Protein AF-A0A8S4SM91-F1 (afdb_monomer_lite)

Secondary structure (DSSP, 8-state):
---HHHHHHHHHHHHHHHHHHSSTT--TT-HHHHHHHHHH---SHHHHHHHHHHHHHHHHHH-TT-HHHHHHHHHHHHHHHTSHHHHHHHTTSHHHHHHHH--STTT-GGGSTTS-TTTHHHHHHHHHHHHHHHHHHHTT-HHHHHHHHHHHHHHHHHHHHTTTTT-TTSTTTT-HHHHHHHHHHHHHHHHHHHH--SHHHHHHHHHH-

InterPro domains:
  IPR044189 Exportin 4/7-like [PTHR12596] (4-209)
  IPR057947 Exportin-7/Ran-binding protein 17, TPR domain [PF25795] (3-117)

Foldseek 3Di:
DDDVVVLLVVLVVLQVCCVAQPDDPHDPPPVVQVVCCVPVVDPDPLVVVLVLLVSLLVCQQPVLVPLVNLVSSLVSLLVQLVGPVSLVSLLVHVSLVCCLQPVACVRGVVLDPPHDLVSLLSLLSSLLSNLSSCVVPCPLPLVSVCSSCVVLVVLVVVLVVVCCVVDPPDCSVVPSSSVSSVSSSVSNLNSNCNNQPDPNSNVSSVVVD

Structure (mmCIF, N/CA/C/O backbone):
data_AF-A0A8S4SM91-F1
#
_entry.id   AF-A0A8S4SM91-F1
#
loop_
_atom_site.group_PDB
_atom_site.id
_atom_site.type_symbol
_atom_site.label_atom_id
_atom_site.label_alt_id
_atom_site.label_comp_id
_atom_site.label_asym_id
_atom_site.label_entity_id
_atom_site.label_seq_id
_atom_site.pdbx_PDB_ins_code
_atom_site.Cartn_x
_atom_site.Cartn_y
_atom_site.Cartn_z
_atom_site.occupancy
_atom_site.B_iso_or_equiv
_atom_site.auth_seq_id
_atom_site.auth_comp_id
_atom_site.auth_asym_id
_atom_site.auth_atom_id
_atom_site.pdbx_PDB_model_num
ATOM 1 N N 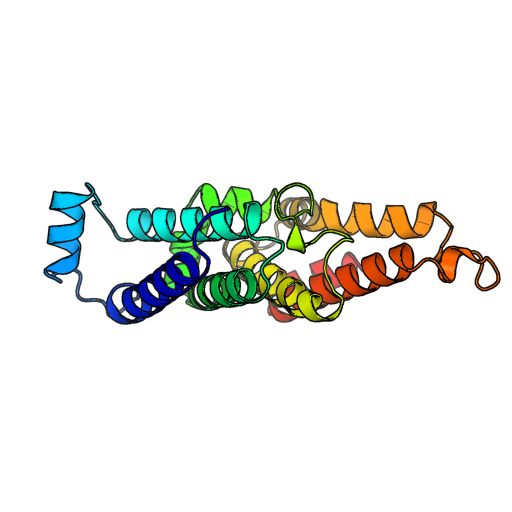. GLY A 1 1 ? -13.096 16.789 -11.443 1.00 55.19 1 GLY A N 1
ATOM 2 C CA . GLY A 1 1 ? -12.100 16.526 -10.386 1.00 55.19 1 GLY A CA 1
ATOM 3 C C . GLY A 1 1 ? -12.694 16.896 -9.045 1.00 55.19 1 GLY A C 1
ATOM 4 O O . GLY A 1 1 ? -13.475 17.840 -9.000 1.00 55.19 1 GLY A O 1
ATOM 5 N N . GLY A 1 2 ? -12.391 16.133 -7.992 1.00 74.94 2 GLY A N 1
ATOM 6 C CA . GLY A 1 2 ? -12.784 16.475 -6.620 1.00 74.94 2 GLY A CA 1
ATOM 7 C C . GLY A 1 2 ? -11.977 17.656 -6.066 1.00 74.94 2 GLY A C 1
ATOM 8 O O . GLY A 1 2 ? -11.156 18.243 -6.768 1.00 74.94 2 GLY A O 1
ATOM 9 N N . CYS A 1 3 ? -12.189 18.015 -4.802 1.00 90.88 3 CYS A N 1
ATOM 10 C CA . CYS A 1 3 ? -11.435 19.082 -4.143 1.00 90.88 3 CYS A CA 1
ATOM 11 C C . CYS A 1 3 ? -10.203 18.504 -3.426 1.00 90.88 3 CYS A C 1
ATOM 13 O O . CYS A 1 3 ? -10.355 17.846 -2.399 1.00 90.88 3 CYS A O 1
ATOM 15 N N . GLU A 1 4 ? -8.986 18.783 -3.914 1.00 94.31 4 GLU A N 1
ATOM 16 C CA . GLU A 1 4 ? -7.743 18.279 -3.294 1.00 94.31 4 GLU A CA 1
ATOM 17 C C . GLU A 1 4 ? -7.605 18.672 -1.820 1.00 94.31 4 GLU A C 1
ATOM 19 O O . GLU A 1 4 ? -7.184 17.875 -0.984 1.00 94.31 4 GLU A O 1
ATOM 24 N N . LYS A 1 5 ? -8.009 19.900 -1.475 1.00 95.31 5 LYS A N 1
ATOM 25 C CA . LYS A 1 5 ? -7.975 20.381 -0.087 1.00 95.31 5 LYS A CA 1
ATOM 26 C C . LYS A 1 5 ? -8.875 19.547 0.822 1.00 95.31 5 LYS A C 1
ATOM 28 O O . LYS A 1 5 ? -8.489 19.255 1.950 1.00 95.31 5 LYS A O 1
ATOM 33 N N . LEU A 1 6 ? -10.055 19.158 0.332 1.00 95.69 6 LEU A N 1
ATOM 34 C CA . LEU A 1 6 ? -10.972 18.297 1.075 1.00 95.69 6 LEU A CA 1
ATOM 35 C C . LEU A 1 6 ? -10.372 16.903 1.262 1.00 95.69 6 LEU A C 1
ATOM 37 O O . LEU A 1 6 ? -10.453 16.348 2.352 1.00 95.69 6 LEU A O 1
ATOM 41 N N . GLU A 1 7 ? -9.727 16.365 0.230 1.00 95.88 7 GLU A N 1
ATOM 42 C CA . GLU A 1 7 ? -9.061 15.064 0.299 1.00 95.88 7 GLU A CA 1
ATOM 43 C C . GLU A 1 7 ? -7.916 15.044 1.310 1.00 95.88 7 GLU A C 1
ATOM 45 O O . GLU A 1 7 ? -7.858 14.168 2.172 1.00 95.88 7 GLU A O 1
ATOM 50 N N . LEU A 1 8 ? -7.047 16.053 1.284 1.00 96.81 8 LEU A N 1
ATOM 51 C CA . LEU A 1 8 ? -5.964 16.192 2.258 1.00 96.81 8 LEU A CA 1
ATOM 52 C C . LEU A 1 8 ? -6.492 16.374 3.688 1.00 96.81 8 LEU A C 1
ATOM 54 O O . LEU A 1 8 ? -5.935 15.799 4.631 1.00 96.81 8 LEU A O 1
ATOM 58 N N . ALA A 1 9 ? -7.577 17.135 3.860 1.00 97.25 9 ALA A N 1
ATOM 59 C CA . ALA A 1 9 ? -8.242 17.291 5.151 1.00 97.25 9 ALA A CA 1
ATOM 60 C C . ALA A 1 9 ? -8.832 15.961 5.643 1.00 97.25 9 ALA A C 1
ATOM 62 O O . ALA A 1 9 ? -8.636 15.602 6.803 1.00 97.25 9 ALA A O 1
ATOM 63 N N . MET A 1 10 ? -9.475 15.194 4.760 1.00 96.25 10 MET A N 1
ATOM 64 C CA . MET A 1 10 ? -10.023 13.873 5.073 1.00 96.25 10 MET A CA 1
ATOM 65 C C . MET A 1 10 ? -8.922 12.885 5.470 1.00 96.25 10 MET A C 1
ATOM 67 O O . MET A 1 10 ? -9.061 12.166 6.459 1.00 96.25 10 MET A O 1
ATOM 71 N N . MET A 1 11 ? -7.790 12.882 4.759 1.00 97.12 11 MET A N 1
ATOM 72 C CA . MET A 1 11 ? -6.657 12.028 5.118 1.00 97.12 11 MET A CA 1
ATOM 73 C C . MET A 1 11 ? -6.047 12.407 6.467 1.00 97.12 11 MET A C 1
ATOM 75 O O . MET A 1 11 ? -5.721 11.531 7.265 1.00 97.12 11 MET A O 1
ATOM 79 N N . SER A 1 12 ? -5.943 13.706 6.749 1.00 96.38 12 SER A N 1
ATOM 80 C CA . SER A 1 12 ? -5.461 14.204 8.043 1.00 96.38 12 SER A CA 1
ATOM 81 C C . SER A 1 12 ? -6.429 13.862 9.180 1.00 96.38 12 SER A C 1
ATOM 83 O O . SER A 1 12 ? -5.995 13.495 10.271 1.00 96.38 12 SER A O 1
ATOM 85 N N . PHE A 1 13 ? -7.738 13.916 8.916 1.00 95.81 13 PHE A N 1
ATOM 86 C CA . PHE A 1 13 ? -8.757 13.453 9.852 1.00 95.81 13 PHE A CA 1
ATOM 87 C C . PHE A 1 13 ? -8.587 11.965 10.161 1.00 95.81 13 PHE A C 1
ATOM 89 O O . PHE A 1 13 ? -8.537 11.608 11.334 1.00 95.81 13 PHE A O 1
ATOM 96 N N . PHE A 1 14 ? -8.444 11.101 9.150 1.00 95.06 14 PHE A N 1
ATOM 97 C CA . PHE A 1 14 ? -8.261 9.666 9.382 1.00 95.06 14 PHE A CA 1
ATOM 98 C C . PHE A 1 14 ? -6.981 9.345 10.150 1.00 95.06 14 PHE A C 1
ATOM 100 O O . PHE A 1 14 ? -7.004 8.483 11.024 1.00 95.06 14 PHE A O 1
ATOM 107 N N . GLU A 1 15 ? -5.890 10.059 9.879 1.00 92.88 15 GLU A N 1
ATOM 108 C CA . GLU A 1 15 ? -4.639 9.921 10.623 1.00 92.88 15 GLU A CA 1
ATOM 109 C C . GLU A 1 15 ? -4.823 10.256 12.113 1.00 92.88 15 GLU A C 1
ATOM 111 O O . GLU A 1 15 ? -4.488 9.451 12.987 1.00 92.88 15 GLU A O 1
ATOM 116 N N . ALA A 1 16 ? -5.421 11.412 12.416 1.00 91.75 16 ALA A N 1
ATOM 117 C CA . ALA A 1 16 ? -5.697 11.827 13.790 1.00 91.75 16 ALA A CA 1
ATOM 118 C C . ALA A 1 16 ? -6.693 10.884 14.483 1.00 91.75 16 ALA A C 1
ATOM 120 O O . ALA A 1 16 ? -6.481 10.472 15.624 1.00 91.75 16 ALA A O 1
ATOM 121 N N . PHE A 1 17 ? -7.756 10.496 13.776 1.00 89.94 17 PHE A N 1
ATOM 122 C CA . PHE A 1 17 ? -8.772 9.580 14.275 1.00 89.94 17 PHE A CA 1
ATOM 123 C C . PHE A 1 17 ? -8.159 8.224 14.634 1.00 89.94 17 PHE A C 1
ATOM 125 O O . PHE A 1 17 ? -8.362 7.727 15.742 1.00 89.94 17 PHE A O 1
ATOM 132 N N . ARG A 1 18 ? -7.352 7.650 13.733 1.00 87.81 18 ARG A N 1
ATOM 133 C CA . ARG A 1 18 ? -6.617 6.400 13.954 1.00 87.81 18 ARG A CA 1
ATOM 134 C C . ARG A 1 18 ? -5.740 6.508 15.195 1.00 87.81 18 ARG A C 1
ATOM 136 O O . ARG A 1 18 ? -5.788 5.616 16.032 1.00 87.81 18 ARG A O 1
ATOM 143 N N . LYS A 1 19 ? -4.953 7.580 15.342 1.00 86.50 19 LYS A N 1
ATOM 144 C CA . LYS A 1 19 ? -4.019 7.757 16.474 1.00 86.50 19 LYS A CA 1
ATOM 145 C C . LYS A 1 19 ? -4.700 7.705 17.844 1.00 86.50 19 LYS A C 1
ATOM 147 O O . LYS A 1 19 ? -4.073 7.262 18.799 1.00 86.50 19 LYS A O 1
ATOM 152 N N . ILE A 1 20 ? -5.959 8.128 17.931 1.00 86.06 20 ILE A N 1
ATOM 153 C CA . ILE A 1 20 ? -6.709 8.187 19.191 1.00 86.06 20 ILE A CA 1
ATOM 154 C C . ILE A 1 20 ? -7.591 6.945 19.383 1.00 86.06 20 ILE A C 1
ATOM 156 O O . ILE A 1 20 ? -7.741 6.461 20.504 1.00 86.06 20 ILE A O 1
ATOM 160 N N . TYR A 1 21 ? -8.194 6.438 18.305 1.00 84.06 21 TYR A N 1
ATOM 161 C CA . TYR A 1 21 ? -9.284 5.464 18.384 1.00 84.06 21 TYR A CA 1
ATOM 162 C C . TYR A 1 21 ? -8.977 4.109 17.746 1.00 84.06 21 TYR A C 1
ATOM 164 O O . TYR A 1 21 ? -9.813 3.219 17.843 1.00 84.06 21 TYR A O 1
ATOM 172 N N . VAL A 1 22 ? -7.807 3.894 17.143 1.00 81.44 22 VAL A N 1
ATOM 173 C CA . VAL A 1 22 ? -7.414 2.597 16.562 1.00 81.44 22 VAL A CA 1
ATOM 174 C C . VAL A 1 22 ? -6.088 2.135 17.177 1.00 81.44 22 VAL A C 1
ATOM 176 O O . VAL A 1 22 ? -5.064 2.801 17.037 1.00 81.44 22 VAL A O 1
ATOM 179 N N . GLY A 1 23 ? -6.096 0.982 17.854 1.00 72.75 23 GLY A N 1
ATOM 180 C CA . GLY A 1 23 ? -4.917 0.418 18.522 1.00 72.75 23 GLY A CA 1
ATOM 181 C C . GLY A 1 23 ? -5.239 -0.377 19.792 1.00 72.75 23 GLY A C 1
ATOM 182 O O . GLY A 1 23 ? -6.367 -0.382 20.277 1.00 72.75 23 GLY A O 1
ATOM 183 N N . GLU A 1 24 ? -4.228 -1.048 20.346 1.00 63.78 24 GLU A N 1
ATOM 184 C CA . GLU A 1 24 ? -4.365 -1.955 21.502 1.00 63.78 24 GLU A CA 1
ATOM 185 C C . GLU A 1 24 ? -4.860 -1.284 22.788 1.00 63.78 24 GLU A C 1
ATOM 187 O O . GLU A 1 24 ? -5.606 -1.899 23.543 1.00 63.78 24 GLU A O 1
ATOM 192 N N . GLN A 1 25 ? -4.481 -0.026 23.029 1.00 60.97 25 GLN A N 1
ATOM 193 C CA . GLN A 1 25 ? -4.854 0.699 24.251 1.00 60.97 25 GLN A CA 1
ATOM 194 C C . GLN A 1 25 ? -6.143 1.516 24.119 1.00 60.97 25 GLN A C 1
ATOM 196 O O . GLN A 1 25 ? -6.483 2.303 25.004 1.00 60.97 25 GLN A O 1
ATOM 201 N N . VAL A 1 26 ? -6.885 1.354 23.022 1.00 65.38 26 VAL A N 1
ATOM 202 C CA . VAL A 1 26 ? -8.124 2.102 22.837 1.00 65.38 26 VAL A CA 1
ATOM 203 C C . VAL A 1 26 ? -9.201 1.519 23.738 1.00 65.38 26 VAL A C 1
ATOM 205 O O . VAL A 1 26 ? -9.607 0.362 23.617 1.00 65.38 26 VAL A O 1
ATOM 208 N N . VAL A 1 27 ? -9.715 2.360 24.629 1.00 57.19 27 VAL A N 1
ATOM 209 C CA . VAL A 1 27 ? -10.860 2.024 25.468 1.00 57.19 27 VAL A CA 1
ATOM 210 C C . VAL A 1 27 ? -12.076 1.810 24.559 1.00 57.19 27 VAL A C 1
ATOM 212 O O . VAL A 1 27 ? -12.676 2.767 24.066 1.00 57.19 27 VAL A O 1
ATOM 215 N N . LYS A 1 28 ? -12.465 0.543 24.357 1.00 58.16 28 LYS A N 1
ATOM 216 C CA . LYS A 1 28 ? -13.631 0.121 23.549 1.00 58.16 28 LYS A CA 1
ATOM 217 C C . LYS A 1 28 ? -14.960 0.778 23.974 1.00 58.16 28 LYS A C 1
ATOM 219 O O . LYS A 1 28 ? -15.906 0.785 23.199 1.00 58.16 28 LYS A O 1
ATOM 224 N N . ASN A 1 29 ? -15.006 1.398 25.158 1.00 57.56 29 ASN A N 1
ATOM 225 C CA . ASN A 1 29 ? -16.147 2.162 25.686 1.00 57.56 29 ASN A CA 1
ATOM 226 C C . ASN A 1 29 ? -16.135 3.662 25.325 1.00 57.56 29 ASN A C 1
ATOM 228 O O . ASN A 1 29 ? -16.859 4.454 25.931 1.00 57.56 29 ASN A O 1
ATOM 232 N N . SER A 1 30 ? -15.318 4.090 24.360 1.00 70.44 30 SER A N 1
ATOM 233 C CA . SER A 1 30 ? -15.361 5.467 23.865 1.00 70.44 30 SER A CA 1
ATOM 234 C C . SER A 1 30 ? -16.744 5.801 23.291 1.00 70.44 30 SER A C 1
ATOM 236 O O . SER A 1 30 ? -17.275 5.079 22.444 1.00 70.44 30 SER A O 1
ATOM 238 N N . LYS A 1 31 ? -17.305 6.953 23.692 1.00 82.06 31 LYS A N 1
ATOM 239 C CA . LYS A 1 31 ? -18.571 7.492 23.153 1.00 82.06 31 LYS A CA 1
ATOM 240 C C . LYS A 1 31 ? -18.562 7.593 21.617 1.00 82.06 31 LYS A C 1
ATOM 242 O O . LYS A 1 31 ? -19.621 7.530 21.000 1.00 82.06 31 LYS A O 1
ATOM 247 N N . VAL A 1 32 ? -17.379 7.708 21.005 1.00 83.31 32 VAL A N 1
ATOM 248 C CA . VAL A 1 32 ? -17.198 7.736 19.546 1.00 83.31 32 VAL A CA 1
ATOM 249 C C . VAL A 1 32 ? -17.641 6.436 18.882 1.00 83.31 32 VAL A C 1
ATOM 251 O O . VAL A 1 32 ? -18.382 6.507 17.909 1.00 83.31 32 VAL A O 1
ATOM 254 N N . TYR A 1 33 ? -17.261 5.264 19.402 1.00 81.31 33 TYR A N 1
ATOM 255 C CA . TYR A 1 33 ? -17.642 3.989 18.780 1.00 81.31 33 TYR A CA 1
ATOM 256 C C . TYR A 1 33 ? -19.149 3.759 18.842 1.00 81.31 33 TYR A C 1
ATOM 258 O O . TYR A 1 33 ? -19.749 3.338 17.857 1.00 81.31 33 TYR A O 1
ATOM 266 N N . ARG A 1 34 ? -19.782 4.152 19.953 1.00 84.19 34 ARG A N 1
ATOM 267 C CA . ARG A 1 34 ? -21.243 4.173 20.057 1.00 84.19 34 ARG A CA 1
ATOM 268 C C . ARG A 1 34 ? -21.863 5.073 18.990 1.00 84.19 34 ARG A C 1
ATOM 270 O O . ARG A 1 34 ? -22.787 4.650 18.304 1.00 84.19 34 ARG A O 1
ATOM 277 N N . ARG A 1 35 ? -21.346 6.294 18.812 1.00 87.56 35 ARG A N 1
ATOM 278 C CA . ARG A 1 35 ? -21.919 7.220 17.831 1.00 87.56 35 ARG A CA 1
ATOM 279 C C . ARG A 1 35 ? -21.689 6.775 16.387 1.00 87.56 35 ARG A C 1
ATOM 281 O O . ARG A 1 35 ? -22.575 6.945 15.558 1.00 87.56 35 ARG A O 1
ATOM 288 N N . LEU A 1 36 ? -20.531 6.186 16.095 1.00 85.88 36 LEU A N 1
ATOM 289 C CA . LEU A 1 36 ? -20.252 5.569 14.801 1.00 85.88 36 LEU A CA 1
ATOM 290 C C . LEU A 1 36 ? -21.211 4.411 14.515 1.00 85.88 36 LEU A C 1
ATOM 292 O O . LEU A 1 36 ? -21.710 4.306 13.400 1.00 85.88 36 LEU A O 1
ATOM 296 N N . SER A 1 37 ? -21.519 3.599 15.525 1.00 86.00 37 SER A N 1
ATOM 297 C CA . SER A 1 37 ? -22.522 2.541 15.418 1.00 86.00 37 SER A CA 1
ATOM 298 C C . SER A 1 37 ? -23.915 3.100 15.114 1.00 86.00 37 SER A C 1
ATOM 300 O O . SER A 1 37 ? -24.571 2.653 14.183 1.00 86.00 37 SER A O 1
ATOM 302 N N . GLU A 1 38 ? -24.341 4.149 15.821 1.00 89.31 38 GLU A N 1
ATOM 303 C CA . GLU A 1 38 ? -25.662 4.768 15.626 1.00 89.31 38 GLU A CA 1
ATOM 304 C C . GLU A 1 38 ? -25.827 5.469 14.265 1.00 89.31 38 GLU A C 1
ATOM 306 O O . GLU A 1 38 ? -26.924 5.476 13.714 1.00 89.31 38 GLU A O 1
ATOM 311 N N . VAL A 1 39 ? -24.771 6.104 13.743 1.00 90.44 39 VAL A N 1
ATOM 312 C CA . VAL A 1 39 ? -24.843 6.907 12.505 1.00 90.44 39 VAL A CA 1
ATOM 313 C C . VAL A 1 39 ? -24.492 6.089 11.268 1.00 90.44 39 VAL A C 1
ATOM 315 O O . VAL A 1 39 ? -25.139 6.234 10.235 1.00 90.44 39 VAL A O 1
ATOM 318 N N . PHE A 1 40 ? -23.454 5.259 11.362 1.00 84.56 40 PHE A N 1
ATOM 319 C CA . PHE A 1 40 ? -22.902 4.517 10.229 1.00 84.56 40 PHE A CA 1
ATOM 320 C C . PHE A 1 40 ? -23.155 3.009 10.311 1.00 84.56 40 PHE A C 1
ATOM 322 O O . PHE A 1 40 ? -22.795 2.288 9.385 1.00 84.56 40 PHE A O 1
ATOM 329 N N . GLY A 1 41 ? -23.755 2.516 11.399 1.00 83.81 41 GLY A N 1
ATOM 330 C CA . GLY A 1 41 ? -24.010 1.089 11.589 1.00 83.81 41 GLY A CA 1
ATOM 331 C C . GLY A 1 41 ? -22.765 0.278 11.943 1.00 83.81 41 GLY A C 1
ATOM 332 O O . GLY A 1 41 ? -22.811 -0.945 11.857 1.00 83.81 41 GLY A O 1
ATOM 333 N N . PHE A 1 42 ? -21.650 0.921 12.318 1.00 82.88 42 PHE A N 1
ATOM 334 C CA . PHE A 1 42 ? -20.413 0.190 12.588 1.00 82.88 42 PHE A CA 1
ATOM 335 C C . PHE A 1 42 ? -20.496 -0.629 13.880 1.00 82.88 42 PHE A C 1
ATOM 337 O O . PHE A 1 42 ? -20.721 -0.080 14.959 1.00 82.88 42 PHE A O 1
ATOM 344 N N . SER A 1 43 ? -20.298 -1.943 13.783 1.00 74.81 43 SER A N 1
ATOM 345 C CA . SER A 1 43 ? -20.321 -2.856 14.933 1.00 74.81 43 SER A CA 1
ATOM 346 C C . SER A 1 43 ? -18.961 -3.011 15.608 1.00 74.81 43 SER A C 1
ATOM 348 O O . SER A 1 43 ? -18.894 -3.337 16.792 1.00 74.81 43 SER A O 1
ATOM 350 N N . ASP A 1 44 ? -17.872 -2.780 14.873 1.00 78.00 44 ASP A N 1
ATOM 351 C CA . ASP A 1 44 ? -16.517 -3.035 15.350 1.00 78.00 44 ASP A CA 1
ATOM 352 C C . ASP A 1 44 ? -15.447 -2.212 14.612 1.00 78.00 44 ASP A C 1
ATOM 354 O O . ASP A 1 44 ? -15.685 -1.556 13.597 1.00 78.00 44 ASP A O 1
ATOM 358 N N . GLU A 1 45 ? -14.231 -2.251 15.157 1.00 84.62 45 GLU A N 1
ATOM 359 C CA . GLU A 1 45 ? -13.048 -1.578 14.615 1.00 84.62 45 GLU A CA 1
ATOM 360 C C . GLU A 1 45 ? -12.661 -2.069 13.207 1.00 84.62 45 GLU A C 1
ATOM 362 O O . GLU A 1 45 ? -12.111 -1.294 12.428 1.00 84.62 45 GLU A O 1
ATOM 367 N N . SER A 1 46 ? -12.953 -3.321 12.840 1.00 88.25 46 SER A N 1
ATOM 368 C CA . SER A 1 46 ? -12.593 -3.863 11.519 1.00 88.25 46 SER A CA 1
ATOM 369 C C . SER A 1 46 ? -13.399 -3.191 10.411 1.00 88.25 46 SER A C 1
ATOM 371 O O . SER A 1 46 ? -12.853 -2.889 9.353 1.00 88.25 46 SER A O 1
ATOM 373 N N . GLN A 1 47 ? -14.672 -2.872 10.662 1.00 88.75 47 GLN A N 1
ATOM 374 C CA . GLN A 1 47 ? -15.494 -2.113 9.714 1.00 88.75 47 GLN A CA 1
ATOM 375 C C . GLN A 1 47 ? -14.973 -0.687 9.506 1.00 88.75 47 GLN A C 1
ATOM 377 O O . GLN A 1 47 ? -14.927 -0.201 8.375 1.00 88.75 47 GLN A O 1
ATOM 382 N N . LEU A 1 48 ? -14.504 -0.036 10.574 1.00 89.31 48 LEU A N 1
ATOM 383 C CA . LEU A 1 48 ? -13.822 1.254 10.468 1.00 89.31 48 LEU A CA 1
ATOM 384 C C . LEU A 1 48 ? -12.536 1.136 9.632 1.00 89.31 48 LEU A C 1
ATOM 386 O O . LEU A 1 48 ? -12.299 1.962 8.750 1.00 89.31 48 LEU A O 1
ATOM 390 N N . LEU A 1 49 ? -11.720 0.108 9.879 1.00 93.06 49 LEU A N 1
ATOM 391 C CA . LEU A 1 49 ? -10.514 -0.151 9.091 1.00 93.06 49 LEU A CA 1
ATOM 392 C C . LEU A 1 49 ? -10.847 -0.398 7.612 1.00 93.06 49 LEU A C 1
ATOM 394 O O . LEU A 1 49 ? -10.175 0.169 6.756 1.00 93.06 49 LEU A O 1
ATOM 398 N N . SER A 1 50 ? -11.917 -1.139 7.300 1.00 94.75 50 SER A N 1
ATOM 399 C CA . SER A 1 50 ? -12.416 -1.314 5.924 1.00 94.75 50 SER A CA 1
ATOM 400 C C . SER A 1 50 ? -12.750 0.025 5.268 1.00 94.75 50 SER A C 1
ATOM 402 O O . SER A 1 50 ? -12.359 0.260 4.126 1.00 94.75 50 SER A O 1
ATOM 404 N N . VAL A 1 51 ? -13.421 0.947 5.967 1.00 94.75 51 VAL A N 1
ATOM 405 C CA . VAL A 1 51 ? -13.710 2.289 5.424 1.00 94.75 51 VAL A CA 1
ATOM 406 C C . VAL A 1 51 ? -12.421 3.050 5.113 1.00 94.75 51 VAL A C 1
ATOM 408 O O . VAL A 1 51 ? -12.305 3.653 4.044 1.00 94.75 51 VAL A O 1
ATOM 411 N N . ILE A 1 52 ? -11.440 3.002 6.017 1.00 95.69 52 ILE A N 1
ATOM 412 C CA . ILE A 1 52 ? -10.154 3.682 5.833 1.00 95.69 52 ILE A CA 1
ATOM 413 C C . ILE A 1 52 ? -9.385 3.082 4.646 1.00 95.69 52 ILE A C 1
ATOM 415 O O . ILE A 1 52 ? -8.900 3.830 3.797 1.00 95.69 52 ILE A O 1
ATOM 419 N N . ILE A 1 53 ? -9.313 1.752 4.534 1.00 97.69 53 ILE A N 1
ATOM 420 C CA . ILE A 1 53 ? -8.633 1.074 3.421 1.00 97.69 53 ILE A CA 1
ATOM 421 C C . ILE A 1 53 ? -9.353 1.329 2.094 1.00 97.69 53 ILE A C 1
ATOM 423 O O . ILE A 1 53 ? -8.698 1.660 1.108 1.00 97.69 53 ILE A O 1
ATOM 427 N N . ARG A 1 54 ? -10.691 1.299 2.054 1.00 97.62 54 ARG A N 1
ATOM 428 C CA . ARG A 1 54 ? -11.459 1.695 0.859 1.00 97.62 54 ARG A CA 1
ATOM 429 C C . ARG A 1 54 ? -11.151 3.119 0.433 1.00 97.62 54 ARG A C 1
ATOM 431 O O . ARG A 1 54 ? -11.005 3.379 -0.765 1.00 97.62 54 ARG A O 1
ATOM 438 N N . LYS A 1 55 ? -11.019 4.043 1.389 1.00 97.62 55 LYS A N 1
ATOM 439 C CA . LYS A 1 55 ? -10.627 5.419 1.081 1.00 97.62 55 LYS A CA 1
ATOM 440 C C . LYS A 1 55 ? -9.208 5.487 0.522 1.00 97.62 55 LYS A C 1
ATOM 442 O O . LYS A 1 55 ? -9.004 6.166 -0.481 1.00 97.62 55 LYS A O 1
ATOM 447 N N . ILE A 1 56 ? -8.262 4.758 1.115 1.00 98.12 56 ILE A N 1
ATOM 448 C CA . ILE A 1 56 ? -6.889 4.644 0.606 1.00 98.12 56 ILE A CA 1
ATOM 449 C C . ILE A 1 56 ? -6.905 4.152 -0.843 1.00 98.12 56 ILE A C 1
ATOM 451 O O . ILE A 1 56 ? -6.390 4.843 -1.714 1.00 98.12 56 ILE A O 1
ATOM 455 N N . ILE A 1 57 ? -7.569 3.031 -1.130 1.00 98.06 57 ILE A N 1
ATOM 456 C CA . ILE A 1 57 ? -7.669 2.463 -2.483 1.00 98.06 57 ILE A CA 1
ATOM 457 C C . ILE A 1 57 ? -8.294 3.459 -3.458 1.00 98.06 57 ILE A C 1
ATOM 459 O O . ILE A 1 57 ? -7.784 3.641 -4.558 1.00 98.06 57 ILE A O 1
ATOM 463 N N . THR A 1 58 ? -9.374 4.133 -3.056 1.00 97.38 58 THR A N 1
ATOM 464 C CA . THR A 1 58 ? -10.027 5.168 -3.873 1.00 97.38 58 THR A CA 1
ATOM 465 C C . THR A 1 58 ? -9.044 6.286 -4.213 1.00 97.38 58 THR A C 1
ATOM 467 O O . THR A 1 58 ? -8.965 6.715 -5.362 1.00 97.38 58 THR A O 1
ATOM 470 N N . ASN A 1 59 ? -8.245 6.728 -3.242 1.00 96.94 59 ASN A N 1
ATOM 471 C CA . ASN A 1 59 ? -7.252 7.764 -3.479 1.00 96.94 59 ASN A CA 1
ATOM 472 C C . ASN A 1 59 ? -6.136 7.290 -4.417 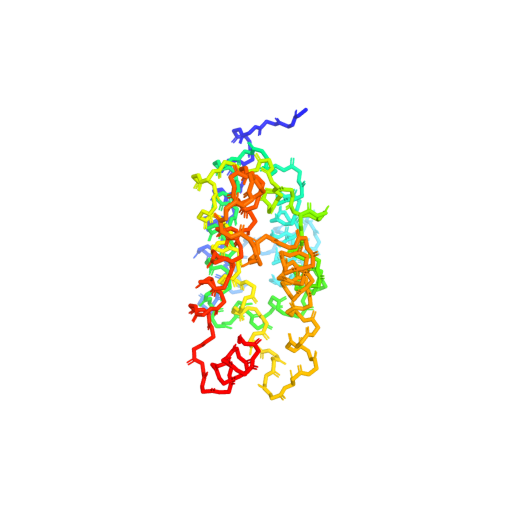1.00 96.94 59 ASN A C 1
ATOM 474 O O . ASN A 1 59 ? -5.811 7.996 -5.368 1.00 96.94 59 ASN A O 1
ATOM 478 N N . LEU A 1 60 ? -5.622 6.074 -4.227 1.00 95.88 60 LEU A N 1
ATOM 479 C CA . LEU A 1 60 ? -4.609 5.498 -5.117 1.00 95.88 60 LEU A CA 1
ATOM 480 C C . LEU A 1 60 ? -5.127 5.288 -6.552 1.00 95.88 60 LEU A C 1
ATOM 482 O O . LEU A 1 60 ? -4.353 5.448 -7.492 1.00 95.88 60 LEU A O 1
ATOM 486 N N . LYS A 1 61 ? -6.421 4.976 -6.723 1.00 95.25 61 LYS A N 1
ATOM 487 C CA . LYS A 1 61 ? -7.081 4.784 -8.028 1.00 95.25 61 LYS A CA 1
ATOM 488 C C . LYS A 1 61 ? -7.315 6.090 -8.786 1.00 95.25 61 LYS A C 1
ATOM 490 O O . LYS A 1 61 ? -7.061 6.154 -9.982 1.00 95.25 61 LYS A O 1
ATOM 495 N N . PHE A 1 62 ? -7.819 7.124 -8.110 1.00 94.50 62 PHE A N 1
ATOM 496 C CA . PHE A 1 62 ? -8.356 8.314 -8.787 1.00 94.50 62 PHE A CA 1
ATOM 497 C C . PHE A 1 62 ? -7.504 9.578 -8.644 1.00 94.50 62 PHE A C 1
ATOM 499 O O . PHE A 1 62 ? -7.711 10.527 -9.396 1.00 94.50 62 PHE A O 1
ATOM 506 N N . TRP A 1 63 ? -6.542 9.602 -7.718 1.00 93.69 63 TRP A N 1
ATOM 507 C CA . TRP A 1 63 ? -5.681 10.762 -7.458 1.00 93.69 63 TRP A CA 1
ATOM 508 C C . TRP A 1 63 ? -4.216 10.513 -7.825 1.00 93.69 63 TRP A C 1
ATOM 510 O O . TRP A 1 63 ? -3.326 11.176 -7.302 1.00 93.69 63 TRP A O 1
ATOM 520 N N . GLY A 1 64 ? -3.956 9.581 -8.749 1.00 89.75 64 GLY A N 1
ATOM 521 C CA . GLY A 1 64 ? -2.600 9.198 -9.156 1.00 89.75 64 GLY A CA 1
ATOM 522 C C . GLY A 1 64 ? -1.739 10.340 -9.713 1.00 89.75 64 GLY A C 1
ATOM 523 O O . GLY A 1 64 ? -0.522 10.236 -9.674 1.00 89.75 64 GLY A O 1
ATOM 524 N N . SER A 1 65 ? -2.352 11.436 -10.175 1.00 88.88 65 SER A N 1
ATOM 525 C CA . SER A 1 65 ? -1.661 12.644 -10.650 1.00 88.88 65 SER A CA 1
ATOM 526 C C . SER A 1 65 ? -1.369 13.682 -9.556 1.00 88.88 65 SER A C 1
ATOM 528 O O . SER A 1 65 ? -0.790 14.722 -9.853 1.00 88.88 65 SER A O 1
ATOM 530 N N . SER A 1 66 ? -1.822 13.462 -8.317 1.00 91.88 66 SER A N 1
ATOM 531 C CA . SER A 1 66 ? -1.662 14.400 -7.200 1.00 91.88 66 SER A CA 1
ATOM 532 C C . SER A 1 66 ? -0.701 13.824 -6.163 1.00 91.88 66 SER A C 1
ATOM 534 O O . SER A 1 66 ? -1.103 13.120 -5.230 1.00 91.88 66 SER A O 1
ATOM 536 N N . GLU A 1 67 ? 0.590 14.133 -6.310 1.00 90.56 67 GLU A N 1
ATOM 537 C CA . GLU A 1 67 ? 1.641 13.683 -5.386 1.00 90.56 67 GLU A CA 1
ATOM 538 C C . GLU A 1 67 ? 1.319 13.977 -3.907 1.00 90.56 67 GLU A C 1
ATOM 540 O O . GLU A 1 67 ? 1.481 13.069 -3.085 1.00 90.56 67 GLU A O 1
ATOM 545 N N . PRO A 1 68 ? 0.810 15.169 -3.520 1.00 93.56 68 PRO A N 1
ATOM 546 C CA . PRO A 1 68 ? 0.492 15.445 -2.121 1.00 93.56 68 PRO A CA 1
ATOM 547 C C . PRO A 1 68 ? -0.545 14.473 -1.549 1.00 93.56 68 PRO A C 1
ATOM 549 O O . PRO A 1 68 ? -0.404 14.011 -0.414 1.00 93.56 68 PRO A O 1
ATOM 552 N N . ILE A 1 69 ? -1.571 14.129 -2.335 1.00 95.44 69 ILE A N 1
ATOM 553 C CA . ILE A 1 69 ? -2.627 13.202 -1.915 1.00 95.44 69 ILE A CA 1
ATOM 554 C C . ILE A 1 69 ? -2.080 11.783 -1.828 1.00 95.44 69 ILE A C 1
ATOM 556 O O . ILE A 1 69 ? -2.324 11.110 -0.824 1.00 95.44 69 ILE A O 1
ATOM 560 N N . ILE A 1 70 ? -1.323 11.332 -2.831 1.00 95.44 70 ILE A N 1
ATOM 561 C CA . ILE A 1 70 ? -0.723 9.993 -2.837 1.00 95.44 70 ILE A CA 1
ATOM 562 C C . ILE A 1 70 ? 0.245 9.834 -1.665 1.00 95.44 70 ILE A C 1
ATOM 564 O O . ILE A 1 70 ? 0.125 8.880 -0.899 1.00 95.44 70 ILE A O 1
ATOM 568 N N . SER A 1 71 ? 1.135 10.800 -1.449 1.00 95.25 71 SER A N 1
ATOM 569 C CA . SER A 1 71 ? 2.091 10.797 -0.341 1.00 95.25 71 SER A CA 1
ATOM 570 C C . SER A 1 71 ? 1.389 10.740 1.020 1.00 95.25 71 SER A C 1
ATOM 572 O O . SER A 1 71 ? 1.697 9.877 1.846 1.00 95.25 71 SER A O 1
ATOM 574 N N . LYS A 1 72 ? 0.365 11.580 1.244 1.00 96.75 72 LYS A N 1
ATOM 575 C CA . LYS A 1 72 ? -0.419 11.568 2.491 1.00 96.75 72 LYS A CA 1
ATOM 576 C C . LYS A 1 72 ? -1.193 10.256 2.676 1.00 96.75 72 LYS A C 1
ATOM 578 O O . LYS A 1 72 ? -1.241 9.719 3.782 1.00 96.75 72 LYS A O 1
ATOM 583 N N . THR A 1 73 ? -1.759 9.722 1.595 1.00 97.69 73 THR A N 1
ATOM 584 C CA . THR A 1 73 ? -2.499 8.450 1.578 1.00 97.69 73 THR A CA 1
ATOM 585 C C . THR A 1 73 ? -1.592 7.274 1.938 1.00 97.69 73 THR A C 1
ATOM 587 O O . THR A 1 73 ? -1.926 6.471 2.811 1.00 97.69 73 THR A O 1
ATOM 590 N N . LEU A 1 74 ? -0.414 7.195 1.319 1.00 97.62 74 LEU A N 1
ATOM 591 C CA . LEU A 1 74 ? 0.579 6.160 1.597 1.00 97.62 74 LEU A CA 1
ATOM 592 C C . LEU A 1 74 ? 1.216 6.324 2.978 1.00 97.62 74 LEU A C 1
ATOM 594 O O . LEU A 1 74 ? 1.576 5.327 3.598 1.00 97.62 74 LEU A O 1
ATOM 598 N N . GLY A 1 75 ? 1.309 7.553 3.493 1.00 96.50 75 GLY A N 1
ATOM 599 C CA . GLY A 1 75 ? 1.676 7.818 4.883 1.00 96.50 75 GLY A CA 1
ATOM 600 C C . GLY A 1 75 ? 0.733 7.115 5.860 1.00 96.50 75 GLY A C 1
ATOM 601 O O . GLY A 1 75 ? 1.195 6.348 6.706 1.00 96.50 75 GLY A O 1
ATOM 602 N N . LEU A 1 76 ? -0.584 7.281 5.682 1.00 96.88 76 LEU A N 1
ATOM 603 C CA . LEU A 1 76 ? -1.580 6.590 6.507 1.00 96.88 76 LEU A CA 1
ATOM 604 C C . LEU A 1 76 ? -1.497 5.064 6.351 1.00 96.88 76 LEU A C 1
ATOM 606 O O . LEU A 1 76 ? -1.503 4.342 7.347 1.00 96.88 76 LEU A O 1
ATOM 610 N N . LEU A 1 77 ? -1.380 4.561 5.118 1.00 97.81 77 LEU A N 1
ATOM 611 C CA . LEU A 1 77 ? -1.209 3.127 4.864 1.00 97.81 77 LEU A CA 1
ATOM 612 C C . LEU A 1 77 ? 0.047 2.573 5.558 1.00 97.81 77 LEU A C 1
ATOM 614 O O . LEU A 1 77 ? 0.029 1.464 6.099 1.00 97.81 77 LEU A O 1
ATOM 618 N N . SER A 1 78 ? 1.136 3.342 5.574 1.00 96.62 78 SER A N 1
ATOM 619 C CA . SER A 1 78 ? 2.377 2.959 6.240 1.00 96.62 78 SER A CA 1
ATOM 620 C C . SER A 1 78 ? 2.194 2.856 7.758 1.00 96.62 78 SER A C 1
ATOM 622 O O . SER A 1 78 ? 2.588 1.852 8.350 1.00 96.62 78 SER A O 1
ATOM 624 N N . GLU A 1 79 ? 1.524 3.831 8.386 1.00 94.31 79 GLU A N 1
ATOM 625 C CA . GLU A 1 79 ? 1.207 3.802 9.824 1.00 94.31 79 GLU A CA 1
ATOM 626 C C . GLU A 1 79 ? 0.263 2.645 10.206 1.00 94.31 79 GLU A C 1
ATOM 628 O O . GLU A 1 79 ? 0.370 2.074 11.297 1.00 94.31 79 GLU A O 1
ATOM 633 N N . LEU A 1 80 ? -0.676 2.293 9.326 1.00 95.00 80 LEU A N 1
ATOM 634 C CA . LEU A 1 80 ? -1.604 1.176 9.517 1.00 95.00 80 LEU A CA 1
ATOM 635 C C . LEU A 1 80 ? -0.891 -0.181 9.412 1.00 95.00 80 LEU A C 1
ATOM 637 O O . LEU A 1 80 ? -1.016 -1.018 10.303 1.00 95.00 80 LEU A O 1
ATOM 6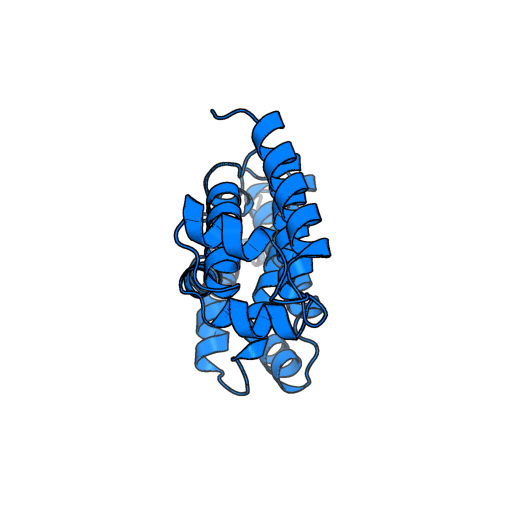41 N N . SER A 1 81 ? -0.090 -0.371 8.363 1.00 95.62 81 SER A N 1
ATOM 642 C CA . SER A 1 81 ? 0.663 -1.612 8.115 1.00 95.62 81 SER A CA 1
ATOM 643 C C . SER A 1 81 ? 1.866 -1.813 9.045 1.00 95.62 81 SER A C 1
ATOM 645 O O . SER A 1 81 ? 2.405 -2.912 9.104 1.00 95.62 81 SER A O 1
ATOM 647 N N . GLY A 1 82 ? 2.321 -0.775 9.754 1.00 92.12 82 GLY A N 1
ATOM 648 C CA . GLY A 1 82 ? 3.426 -0.871 10.716 1.00 92.12 82 GLY A CA 1
ATOM 649 C C . GLY A 1 82 ? 3.025 -1.362 12.115 1.00 92.12 82 GLY A C 1
ATOM 650 O O . GLY A 1 82 ? 3.893 -1.749 12.891 1.00 92.12 82 GLY A O 1
ATOM 651 N N . GLY A 1 83 ? 1.734 -1.337 12.468 1.00 86.25 83 GLY A N 1
ATOM 652 C CA . GLY A 1 83 ? 1.254 -1.728 13.799 1.00 86.25 83 GLY A CA 1
ATOM 653 C C . GLY A 1 83 ? 0.839 -3.198 13.876 1.00 86.25 83 GLY A C 1
ATOM 654 O O . GLY A 1 83 ? -0.059 -3.609 13.147 1.00 86.25 83 GLY A O 1
ATOM 655 N N . TYR A 1 84 ? 1.414 -3.970 14.806 1.00 83.94 84 TYR A N 1
ATOM 656 C CA . TYR A 1 84 ? 1.199 -5.423 14.920 1.00 83.94 84 TYR A CA 1
ATOM 657 C C . TYR A 1 84 ? -0.279 -5.848 15.035 1.00 83.94 84 TYR A C 1
ATOM 659 O O . TYR A 1 84 ? -0.753 -6.688 14.272 1.00 83.94 84 TYR A O 1
ATOM 667 N N . SER A 1 85 ? -1.055 -5.262 15.949 1.00 85.69 85 SER A N 1
ATOM 668 C CA . SER A 1 85 ? -2.486 -5.591 16.084 1.00 85.69 85 SER A CA 1
ATOM 669 C C . SER A 1 85 ? -3.335 -5.093 14.919 1.00 85.69 85 SER A C 1
ATOM 671 O O . SER A 1 85 ? -4.314 -5.744 14.553 1.00 85.69 85 SER A O 1
ATOM 673 N N . CYS A 1 86 ? -2.973 -3.951 14.334 1.00 89.38 86 CYS A N 1
ATOM 674 C CA . CYS A 1 86 ? -3.697 -3.378 13.207 1.00 89.38 86 CYS A CA 1
ATOM 675 C C . CYS A 1 86 ? -3.511 -4.246 11.960 1.00 89.38 86 CYS A C 1
ATOM 677 O O . CYS A 1 86 ? -4.499 -4.675 11.369 1.00 89.38 86 CYS A O 1
ATOM 679 N N . VAL A 1 87 ? -2.269 -4.613 11.627 1.00 92.75 87 VAL A N 1
ATOM 680 C CA . VAL A 1 87 ? -1.959 -5.404 10.431 1.00 92.75 87 VAL A CA 1
ATOM 681 C C . VAL A 1 87 ? -2.667 -6.766 10.438 1.00 92.75 87 VAL A C 1
ATOM 683 O O . VAL A 1 87 ? -3.230 -7.156 9.422 1.00 92.75 87 VAL A O 1
ATOM 686 N N . ARG A 1 88 ? -2.791 -7.435 11.597 1.00 92.75 88 ARG A N 1
ATOM 687 C CA . ARG A 1 88 ? -3.532 -8.711 11.723 1.00 92.75 88 ARG A CA 1
ATOM 688 C C . ARG A 1 88 ? -5.043 -8.594 11.500 1.00 92.75 88 ARG A C 1
ATOM 690 O O . ARG A 1 88 ? -5.684 -9.594 11.185 1.00 92.75 88 ARG A O 1
ATOM 697 N N . LYS A 1 89 ? -5.629 -7.410 11.705 1.00 93.19 89 LYS A N 1
ATOM 698 C CA . LYS A 1 89 ? -7.032 -7.137 11.349 1.00 93.19 89 LYS A CA 1
ATOM 699 C C . LYS A 1 89 ? -7.147 -6.771 9.875 1.00 93.19 89 LYS A C 1
ATOM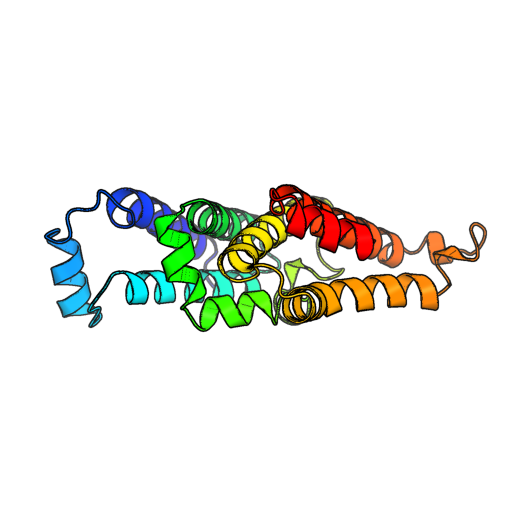 701 O O . LYS A 1 89 ? -8.057 -7.250 9.212 1.00 93.19 89 LYS A O 1
ATOM 706 N N . LEU A 1 90 ? -6.212 -5.959 9.378 1.00 95.81 90 LEU A N 1
ATOM 707 C CA . LEU A 1 90 ? -6.180 -5.494 7.993 1.00 95.81 90 LEU A CA 1
ATOM 708 C C . LEU A 1 90 ? -6.126 -6.648 6.996 1.00 95.81 90 LEU A C 1
ATOM 710 O O . LEU A 1 90 ? -6.890 -6.635 6.044 1.00 95.81 90 LEU A O 1
ATOM 714 N N . VAL A 1 91 ? -5.290 -7.660 7.227 1.00 96.38 91 VAL A N 1
ATOM 715 C CA . VAL A 1 91 ? -5.153 -8.790 6.287 1.00 96.38 91 VAL A CA 1
ATOM 716 C C . VAL A 1 91 ? -6.398 -9.662 6.151 1.00 96.38 91 VAL A C 1
ATOM 718 O O . VAL A 1 91 ? -6.467 -10.443 5.221 1.00 96.38 91 VAL A O 1
ATOM 721 N N . LYS A 1 92 ? -7.395 -9.504 7.031 1.00 96.00 92 LYS A N 1
ATOM 722 C CA . LYS A 1 92 ? -8.695 -10.186 6.919 1.00 96.00 92 LYS A CA 1
ATOM 723 C C . LYS A 1 92 ? -9.707 -9.416 6.070 1.00 96.00 92 LYS A C 1
ATOM 725 O O . LYS A 1 92 ? -10.833 -9.873 5.901 1.00 96.00 92 LYS A O 1
ATOM 730 N N . LEU A 1 93 ? -9.360 -8.199 5.654 1.00 97.06 93 LEU A N 1
ATOM 731 C CA . LEU A 1 93 ? -10.229 -7.337 4.870 1.00 97.06 93 LEU A CA 1
ATOM 732 C C . LEU A 1 93 ? -10.045 -7.650 3.387 1.00 97.06 93 LEU A C 1
ATOM 734 O O . LEU A 1 93 ? -8.923 -7.616 2.879 1.00 97.06 93 LEU A O 1
ATOM 738 N N . GLU A 1 94 ? -11.157 -7.851 2.683 1.00 97.12 94 GLU A N 1
ATOM 739 C CA . GLU A 1 94 ? -11.173 -8.068 1.232 1.00 97.12 94 GLU A CA 1
ATOM 740 C C . GLU A 1 94 ? -10.430 -6.955 0.486 1.00 97.12 94 GLU A C 1
ATOM 742 O O . GLU A 1 94 ? -9.692 -7.184 -0.468 1.00 97.12 94 GLU A O 1
ATOM 747 N N . GLU A 1 95 ? -10.546 -5.720 0.970 1.00 97.50 95 GLU A N 1
ATOM 748 C CA . GLU A 1 95 ? -9.907 -4.577 0.335 1.00 97.50 95 GLU A CA 1
ATOM 749 C C . GLU A 1 95 ? -8.376 -4.647 0.391 1.00 97.50 95 GLU A C 1
ATOM 751 O O . GLU A 1 95 ? -7.704 -4.182 -0.529 1.00 97.50 95 GLU A O 1
ATOM 756 N N . VAL A 1 96 ? -7.809 -5.274 1.424 1.00 97.94 96 VAL A N 1
ATOM 757 C CA . VAL A 1 96 ? -6.364 -5.521 1.498 1.00 97.94 96 VAL A CA 1
ATOM 758 C C . VAL A 1 96 ? -5.952 -6.623 0.527 1.00 97.94 96 VAL A C 1
ATOM 760 O O . VAL A 1 96 ? -4.921 -6.477 -0.130 1.00 97.94 96 VAL A O 1
ATOM 763 N N . HIS A 1 97 ? -6.757 -7.675 0.358 1.00 96.94 97 HIS A N 1
ATOM 764 C CA . HIS A 1 97 ? -6.500 -8.698 -0.660 1.00 96.94 97 HIS A CA 1
ATOM 765 C C . HIS A 1 97 ? -6.508 -8.109 -2.073 1.00 96.94 97 HIS A C 1
ATOM 767 O O . HIS A 1 97 ? -5.614 -8.417 -2.863 1.00 96.94 97 HIS A O 1
ATOM 773 N N . VAL A 1 98 ? -7.426 -7.181 -2.368 1.00 96.38 98 VAL A N 1
ATOM 774 C CA . VAL A 1 98 ? -7.416 -6.419 -3.626 1.00 96.38 98 VAL A CA 1
ATOM 775 C C . VAL A 1 98 ? -6.097 -5.667 -3.791 1.00 96.38 98 VAL A C 1
ATOM 777 O O . VAL A 1 98 ? -5.486 -5.749 -4.848 1.00 96.38 98 VAL A O 1
ATOM 780 N N . MET A 1 99 ? -5.603 -4.976 -2.761 1.00 97.69 99 MET A N 1
ATOM 781 C CA . MET A 1 99 ? -4.315 -4.276 -2.852 1.00 97.69 99 MET A CA 1
ATOM 782 C C . MET A 1 99 ? -3.129 -5.222 -3.072 1.00 97.69 99 MET A C 1
ATOM 784 O O . MET A 1 99 ? -2.201 -4.861 -3.786 1.00 97.69 99 MET A O 1
ATOM 788 N N . LEU A 1 100 ? -3.142 -6.417 -2.477 1.00 97.75 100 LEU A N 1
ATOM 789 C CA . LEU A 1 100 ? -2.074 -7.407 -2.646 1.00 97.75 100 LEU A CA 1
ATOM 790 C C . LEU A 1 100 ? -2.091 -8.067 -4.031 1.00 97.75 100 LEU A C 1
ATOM 792 O O . LEU A 1 100 ? -1.040 -8.462 -4.514 1.00 97.75 100 LEU A O 1
ATOM 796 N N . THR A 1 101 ? -3.243 -8.140 -4.693 1.00 96.94 101 THR A N 1
ATOM 797 C CA . THR A 1 101 ? -3.397 -8.801 -6.004 1.00 96.94 101 THR A CA 1
ATOM 798 C C . THR A 1 101 ? -3.430 -7.827 -7.186 1.00 96.94 101 THR A C 1
ATOM 800 O O . THR A 1 101 ? -3.071 -8.198 -8.296 1.00 96.94 101 THR A O 1
ATOM 803 N N . HIS A 1 102 ? -3.802 -6.565 -6.957 1.00 96.38 102 HIS A N 1
ATOM 804 C CA . HIS A 1 102 ? -4.034 -5.552 -7.991 1.00 96.38 102 HIS A CA 1
ATOM 805 C C . HIS A 1 102 ? -3.161 -4.304 -7.756 1.00 96.38 102 HIS A C 1
ATOM 807 O O . HIS A 1 102 ? -3.666 -3.190 -7.617 1.00 96.38 102 HIS A O 1
ATOM 813 N N . HIS A 1 103 ? -1.838 -4.476 -7.688 1.00 96.38 103 HIS A N 1
ATOM 814 C CA . HIS A 1 103 ? -0.868 -3.407 -7.397 1.00 96.38 103 HIS A CA 1
ATOM 815 C C . HIS A 1 103 ? -0.063 -2.951 -8.628 1.00 96.38 103 HIS A C 1
ATOM 817 O O . HIS A 1 103 ? 1.140 -2.716 -8.556 1.00 96.38 103 HIS A O 1
ATOM 823 N N . THR A 1 104 ? -0.734 -2.796 -9.771 1.00 95.12 104 THR A N 1
ATOM 824 C CA . THR A 1 104 ? -0.131 -2.370 -11.047 1.00 95.12 104 THR A CA 1
ATOM 825 C C . THR A 1 104 ? -0.566 -0.957 -11.441 1.00 95.12 104 THR A C 1
ATOM 827 O O . THR A 1 104 ? -1.455 -0.372 -10.823 1.00 95.12 104 THR A O 1
ATOM 830 N N . ALA A 1 105 ? 0.028 -0.405 -12.503 1.00 92.88 105 ALA A N 1
ATOM 831 C CA . ALA A 1 105 ? -0.371 0.889 -13.062 1.00 92.88 105 ALA A CA 1
ATOM 832 C C . ALA A 1 105 ? -1.815 0.918 -13.601 1.00 92.88 105 ALA A C 1
ATOM 834 O O . ALA A 1 105 ? -2.404 1.993 -13.681 1.00 92.88 105 ALA A O 1
ATOM 835 N N . GLU A 1 106 ? -2.392 -0.242 -13.933 1.00 93.62 106 GLU A N 1
ATOM 836 C CA . GLU A 1 106 ? -3.801 -0.368 -14.331 1.00 93.62 106 GLU A CA 1
ATOM 837 C C . GLU A 1 106 ? -4.742 -0.001 -13.178 1.00 93.62 106 GLU A C 1
ATOM 839 O O . GLU A 1 106 ? -5.770 0.647 -13.373 1.00 93.62 106 GLU A O 1
ATOM 844 N N . HIS A 1 107 ? -4.369 -0.375 -11.954 1.00 95.50 107 HIS A N 1
ATOM 845 C CA . HIS A 1 107 ? -5.186 -0.139 -10.768 1.00 95.50 107 HIS A CA 1
ATOM 846 C C . HIS A 1 107 ? -4.754 1.102 -9.996 1.00 95.50 107 HIS A C 1
ATOM 848 O O . HIS A 1 107 ? -5.599 1.793 -9.433 1.00 95.50 107 HIS A O 1
ATOM 854 N N . PHE A 1 108 ? -3.460 1.407 -9.973 1.00 95.00 108 PHE A N 1
ATOM 855 C CA . PHE A 1 108 ? -2.884 2.549 -9.275 1.00 95.00 108 PHE A CA 1
ATOM 856 C C . PHE A 1 108 ? -2.069 3.393 -10.264 1.00 95.00 108 PHE A C 1
ATOM 858 O O . PHE A 1 108 ? -0.873 3.149 -10.442 1.00 95.00 108 PHE A O 1
ATOM 865 N N . PRO A 1 109 ? -2.678 4.416 -10.897 1.00 92.75 109 PRO A N 1
ATOM 866 C CA . PRO A 1 109 ? -2.059 5.148 -12.007 1.00 92.75 109 PRO A CA 1
ATOM 867 C C . PRO A 1 109 ? -0.706 5.798 -11.692 1.00 92.75 109 PRO A C 1
ATOM 869 O O . PRO A 1 109 ? 0.114 5.965 -12.592 1.00 92.75 109 PRO A O 1
ATOM 872 N N . PHE A 1 110 ? -0.427 6.113 -10.420 1.00 91.44 110 PHE A N 1
ATOM 873 C CA . PHE A 1 110 ? 0.867 6.668 -9.994 1.00 91.44 110 PHE A CA 1
ATOM 874 C C . PHE A 1 110 ? 2.045 5.679 -10.138 1.00 91.44 110 PHE A C 1
ATOM 876 O O . PHE A 1 110 ? 3.204 6.068 -10.005 1.00 91.44 110 PHE A O 1
ATOM 883 N N . LEU A 1 111 ? 1.772 4.396 -10.405 1.00 92.31 111 LEU A N 1
ATOM 884 C CA . LEU A 1 111 ? 2.781 3.390 -10.754 1.00 92.31 111 LEU A CA 1
ATOM 885 C C . LEU A 1 111 ? 3.124 3.394 -12.255 1.00 92.31 111 LEU A C 1
ATOM 887 O O . LEU A 1 111 ? 4.049 2.698 -12.675 1.00 92.31 111 LEU A O 1
ATOM 891 N N . GLY A 1 112 ? 2.384 4.141 -13.075 1.00 86.50 112 GLY A N 1
ATOM 892 C CA . GLY A 1 112 ? 2.592 4.217 -14.517 1.00 86.50 112 GLY A CA 1
ATOM 893 C C . GLY A 1 112 ? 3.740 5.137 -14.941 1.00 86.50 112 GLY A C 1
ATOM 894 O O . GLY A 1 112 ? 4.309 5.891 -14.155 1.00 86.50 112 GLY A O 1
ATOM 895 N N . MET A 1 113 ? 4.037 5.115 -16.240 1.00 71.31 113 MET A N 1
ATOM 896 C CA . MET A 1 113 ? 5.131 5.867 -16.882 1.00 71.31 113 MET A CA 1
ATOM 897 C C . MET A 1 113 ? 4.940 7.392 -16.889 1.00 71.31 113 MET A C 1
ATOM 899 O O . MET A 1 113 ? 5.896 8.153 -17.085 1.00 71.31 113 MET A O 1
ATOM 903 N N . GLY A 1 114 ? 3.697 7.834 -16.679 1.00 65.75 114 GLY A N 1
ATOM 904 C CA . GLY A 1 114 ? 3.338 9.243 -16.536 1.00 65.75 114 GLY A CA 1
ATOM 905 C C . GLY A 1 114 ? 3.783 9.855 -15.208 1.00 65.75 114 GLY A C 1
ATOM 906 O O . GLY A 1 114 ? 3.798 11.078 -15.104 1.00 65.75 114 GLY A O 1
ATOM 907 N N . ALA A 1 115 ? 4.174 9.033 -14.226 1.00 67.56 115 ALA A N 1
ATOM 908 C CA . ALA A 1 115 ? 4.653 9.517 -12.941 1.00 67.56 115 ALA A CA 1
ATOM 909 C C . ALA A 1 115 ? 6.006 10.227 -13.087 1.00 67.56 115 ALA A C 1
ATOM 911 O O . ALA A 1 115 ? 6.924 9.757 -13.775 1.00 67.56 115 ALA A O 1
ATOM 912 N N . ASN A 1 116 ? 6.138 11.373 -12.430 1.00 67.81 116 ASN A N 1
ATOM 913 C CA . ASN A 1 116 ? 7.388 12.114 -12.372 1.00 67.81 116 ASN A CA 1
ATOM 914 C C . ASN A 1 116 ? 8.433 11.304 -11.579 1.00 67.81 116 ASN A C 1
ATOM 916 O O . ASN A 1 116 ? 8.107 10.591 -10.631 1.00 67.81 116 ASN A O 1
ATOM 920 N N . THR A 1 117 ? 9.718 11.410 -11.917 1.00 62.59 117 THR A N 1
ATOM 921 C CA . THR A 1 117 ? 10.782 10.663 -11.214 1.00 62.59 117 THR A CA 1
ATOM 922 C C . THR A 1 117 ? 10.865 11.022 -9.724 1.00 62.59 117 THR A C 1
ATOM 924 O O . THR A 1 117 ? 11.269 10.191 -8.908 1.00 62.59 117 THR A O 1
ATOM 927 N N . VAL A 1 118 ? 10.415 12.225 -9.348 1.00 58.78 118 VAL A N 1
ATOM 928 C CA . VAL A 1 118 ? 10.258 12.675 -7.953 1.00 58.78 118 VAL A CA 1
ATOM 929 C C . VAL A 1 118 ? 9.165 11.882 -7.214 1.00 58.78 118 VAL A C 1
ATOM 931 O O . VAL A 1 118 ? 9.360 11.485 -6.062 1.00 58.78 118 VAL A O 1
ATOM 934 N N . GLU A 1 119 ? 8.076 11.536 -7.903 1.00 65.00 119 GLU A N 1
ATOM 935 C CA . GLU A 1 119 ? 6.921 10.799 -7.364 1.00 65.00 119 GLU A CA 1
ATOM 936 C C . GLU A 1 119 ? 7.246 9.322 -7.095 1.00 65.00 119 GLU A C 1
ATOM 938 O O . GLU A 1 119 ? 6.543 8.635 -6.352 1.00 65.00 119 GLU A O 1
ATOM 943 N N . MET A 1 120 ? 8.367 8.819 -7.620 1.00 78.81 120 MET A N 1
ATOM 944 C CA . MET A 1 120 ? 8.777 7.425 -7.451 1.00 78.81 120 MET A CA 1
ATOM 945 C C . MET A 1 120 ? 9.126 7.052 -6.000 1.00 78.81 120 MET A C 1
ATOM 947 O O . MET A 1 120 ? 9.252 5.868 -5.687 1.00 78.81 120 MET A O 1
ATOM 951 N N . ARG A 1 121 ? 9.235 8.019 -5.073 1.00 86.25 121 ARG A N 1
ATOM 952 C CA . ARG A 1 121 ? 9.294 7.722 -3.627 1.00 86.25 121 ARG A CA 1
ATOM 953 C C . ARG A 1 121 ? 8.011 7.042 -3.138 1.00 86.25 121 ARG A C 1
ATOM 955 O O . ARG A 1 121 ? 8.094 6.137 -2.306 1.00 86.25 121 ARG A O 1
ATOM 962 N N . CYS A 1 122 ? 6.853 7.438 -3.665 1.00 93.50 122 CYS A N 1
ATOM 963 C CA . CYS A 1 122 ? 5.558 6.857 -3.315 1.00 93.50 122 CYS A CA 1
ATOM 964 C C . CYS A 1 122 ? 5.508 5.359 -3.643 1.00 93.50 122 CYS A C 1
ATOM 966 O O . CYS A 1 122 ? 4.945 4.580 -2.879 1.00 93.50 122 CYS A O 1
ATOM 968 N N . ARG A 1 123 ? 6.189 4.922 -4.709 1.00 95.00 123 ARG A N 1
ATOM 969 C CA . ARG A 1 123 ? 6.318 3.497 -5.048 1.00 95.00 123 ARG A CA 1
ATOM 970 C C . ARG A 1 123 ? 6.959 2.692 -3.919 1.00 95.00 123 ARG A C 1
ATOM 972 O O . ARG A 1 123 ? 6.367 1.738 -3.426 1.00 95.00 123 ARG A O 1
ATOM 979 N N . SER A 1 124 ? 8.114 3.140 -3.421 1.00 95.69 124 SER A N 1
ATOM 980 C CA . SER A 1 124 ? 8.785 2.475 -2.296 1.00 95.69 124 SER A CA 1
ATOM 981 C C . SER A 1 124 ? 7.918 2.447 -1.032 1.00 95.69 124 SER A C 1
ATOM 983 O O . SER A 1 124 ? 7.952 1.463 -0.299 1.00 95.69 124 SER A O 1
ATOM 985 N N . MET A 1 125 ? 7.125 3.495 -0.772 1.00 97.00 125 MET A N 1
ATOM 986 C CA . MET A 1 125 ? 6.192 3.519 0.364 1.00 97.00 125 MET A CA 1
ATOM 987 C C . MET A 1 125 ? 5.058 2.503 0.204 1.00 97.00 125 MET A C 1
ATOM 989 O O . MET A 1 125 ? 4.745 1.801 1.166 1.00 97.00 125 MET A O 1
ATOM 993 N N . LEU A 1 126 ? 4.467 2.409 -0.995 1.00 97.81 126 LEU A N 1
ATOM 994 C CA . LEU A 1 126 ? 3.432 1.423 -1.297 1.00 97.81 126 LEU A CA 1
ATOM 995 C C . LEU A 1 126 ? 3.976 0.010 -1.090 1.00 97.81 126 LEU A C 1
ATOM 997 O O . LEU A 1 126 ? 3.427 -0.732 -0.282 1.00 97.81 126 LEU A O 1
ATOM 1001 N N . TYR A 1 127 ? 5.072 -0.344 -1.760 1.00 98.00 127 TYR A N 1
ATOM 1002 C CA . TYR A 1 127 ? 5.609 -1.703 -1.704 1.00 98.00 127 TYR A CA 1
ATOM 1003 C C . TYR A 1 127 ? 6.150 -2.080 -0.323 1.00 98.00 127 TYR A C 1
ATOM 1005 O O . TYR A 1 127 ? 6.004 -3.226 0.090 1.00 98.00 127 TYR A O 1
ATOM 1013 N N . ALA A 1 128 ? 6.659 -1.123 0.460 1.00 98.06 128 ALA A N 1
ATOM 1014 C CA . ALA A 1 128 ? 6.978 -1.378 1.863 1.00 98.06 128 ALA A CA 1
ATOM 1015 C C . ALA A 1 128 ? 5.729 -1.704 2.701 1.00 98.06 128 ALA A C 1
ATOM 1017 O O . ALA A 1 128 ? 5.784 -2.554 3.589 1.00 98.06 128 ALA A O 1
ATOM 1018 N N . ALA A 1 129 ? 4.599 -1.040 2.449 1.00 98.31 129 ALA A N 1
ATOM 1019 C CA . ALA A 1 129 ? 3.353 -1.334 3.148 1.00 98.31 129 ALA A CA 1
ATOM 1020 C C . ALA A 1 129 ? 2.720 -2.656 2.688 1.00 98.31 129 ALA A C 1
ATOM 1022 O O . ALA A 1 129 ? 2.299 -3.445 3.533 1.00 98.31 129 ALA A O 1
ATOM 1023 N N . LEU A 1 130 ? 2.692 -2.920 1.377 1.00 98.50 130 LEU A N 1
ATOM 1024 C CA . LEU A 1 130 ? 2.197 -4.180 0.814 1.00 98.50 130 LEU A CA 1
ATOM 1025 C C . LEU A 1 130 ? 3.030 -5.368 1.293 1.00 98.50 130 LEU A C 1
ATOM 1027 O O . LEU A 1 130 ? 2.454 -6.353 1.738 1.00 98.50 130 LEU A O 1
ATOM 1031 N N . GLY A 1 131 ? 4.361 -5.248 1.305 1.00 97.94 131 GLY A N 1
ATOM 1032 C CA . GLY A 1 131 ? 5.243 -6.286 1.831 1.00 97.94 131 GLY A CA 1
ATOM 1033 C C . GLY A 1 131 ? 4.932 -6.616 3.293 1.00 97.94 131 GLY A C 1
ATOM 1034 O O . GLY A 1 131 ? 4.772 -7.783 3.636 1.00 97.94 131 GLY A O 1
ATOM 1035 N N . ARG A 1 132 ? 4.730 -5.603 4.151 1.00 97.62 132 ARG A N 1
ATOM 1036 C CA . ARG A 1 132 ? 4.334 -5.831 5.555 1.00 97.62 132 ARG A CA 1
ATOM 1037 C C . ARG A 1 132 ? 2.979 -6.522 5.688 1.00 97.62 132 ARG A C 1
ATOM 1039 O O . ARG A 1 132 ? 2.820 -7.347 6.580 1.00 97.62 132 ARG A O 1
ATOM 104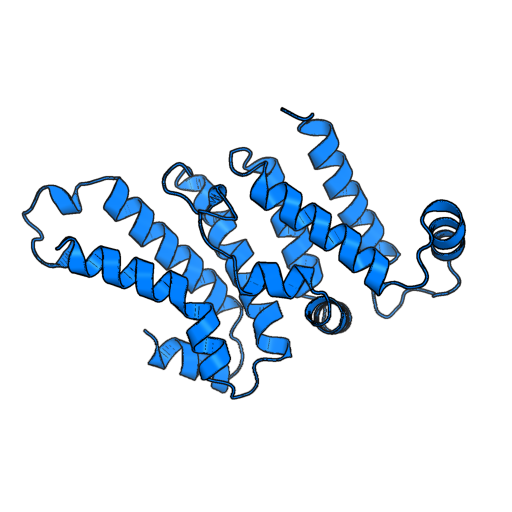6 N N . LEU A 1 133 ? 2.014 -6.180 4.833 1.00 97.69 133 LEU A N 1
ATOM 1047 C CA . LEU A 1 133 ? 0.693 -6.814 4.816 1.00 97.69 133 LEU A CA 1
ATOM 1048 C C . LEU A 1 133 ? 0.788 -8.272 4.351 1.00 97.69 133 LEU A C 1
ATOM 1050 O O . LEU A 1 133 ? 0.238 -9.149 5.009 1.00 97.69 133 LEU A O 1
ATOM 1054 N N . LEU A 1 134 ? 1.531 -8.537 3.275 1.00 97.38 134 LEU A N 1
ATOM 1055 C CA . LEU A 1 134 ? 1.762 -9.879 2.741 1.00 97.38 134 LEU A CA 1
ATOM 1056 C C . LEU A 1 134 ? 2.354 -10.803 3.812 1.00 97.38 134 LEU A C 1
ATOM 1058 O O . LEU A 1 134 ? 1.838 -11.891 4.052 1.00 97.38 134 LEU A O 1
ATOM 1062 N N . MET A 1 135 ? 3.395 -10.335 4.504 1.00 95.56 135 MET A N 1
ATOM 1063 C CA . MET A 1 135 ? 4.152 -11.130 5.472 1.00 95.56 135 MET A CA 1
ATOM 1064 C C . MET A 1 135 ? 3.340 -11.679 6.644 1.00 95.56 135 MET A C 1
ATOM 1066 O O . MET A 1 135 ? 3.756 -12.666 7.244 1.00 95.56 135 MET A O 1
ATOM 1070 N N . VAL A 1 136 ? 2.208 -11.064 7.000 1.00 94.19 136 VAL A N 1
ATOM 1071 C CA . VAL A 1 136 ? 1.404 -11.520 8.147 1.00 94.19 136 VAL A CA 1
ATOM 1072 C C . VAL A 1 136 ? 0.872 -12.936 7.938 1.00 94.19 136 VAL A C 1
ATOM 1074 O O . VAL A 1 136 ? 0.744 -13.683 8.907 1.00 94.19 136 VAL A O 1
ATOM 1077 N N . GLU A 1 137 ? 0.563 -13.294 6.693 1.00 91.31 137 GLU A N 1
ATOM 1078 C CA . GLU A 1 137 ? -0.024 -14.586 6.330 1.00 91.31 137 GLU A CA 1
ATOM 1079 C C . GLU A 1 137 ? 0.825 -15.366 5.319 1.00 91.31 137 GLU A C 1
ATOM 1081 O O . GLU A 1 137 ? 0.384 -16.406 4.842 1.00 91.31 137 GLU A O 1
ATOM 1086 N N . LEU A 1 138 ? 2.020 -14.868 4.976 1.00 94.31 138 LEU A N 1
ATOM 1087 C CA . LEU A 1 138 ? 2.878 -15.500 3.975 1.00 94.31 138 LEU A CA 1
ATOM 1088 C C . LEU A 1 138 ? 3.502 -16.804 4.487 1.00 94.31 138 LEU A C 1
ATOM 1090 O O . LEU A 1 138 ? 3.457 -17.813 3.798 1.00 94.31 138 LEU A O 1
ATOM 1094 N N . GLY A 1 139 ? 4.073 -16.806 5.697 1.00 91.38 139 GLY A N 1
ATOM 1095 C CA . GLY A 1 139 ? 4.755 -17.990 6.233 1.00 91.38 139 GLY A CA 1
ATOM 1096 C C . GLY A 1 139 ? 5.840 -18.520 5.283 1.00 91.38 139 GLY A C 1
ATOM 1097 O O . GLY A 1 139 ? 6.781 -17.795 4.967 1.00 91.38 139 GLY A O 1
ATOM 1098 N N . GLU A 1 140 ? 5.691 -19.774 4.851 1.00 93.12 140 GLU A N 1
ATOM 1099 C CA . GLU A 1 140 ? 6.551 -20.468 3.871 1.00 93.12 140 GLU A CA 1
ATOM 1100 C C . GLU A 1 140 ? 5.839 -20.682 2.515 1.00 93.12 140 GLU A C 1
ATOM 1102 O O . GLU A 1 140 ? 6.277 -21.484 1.698 1.00 93.12 140 GLU A O 1
ATOM 1107 N N . ASP A 1 141 ? 4.724 -19.988 2.271 1.00 96.38 141 ASP A N 1
ATOM 1108 C CA . ASP A 1 141 ? 3.924 -20.120 1.049 1.00 96.38 141 ASP A CA 1
ATOM 1109 C C . ASP A 1 141 ? 4.598 -19.411 -0.141 1.00 96.38 141 ASP A C 1
ATOM 1111 O O . ASP A 1 141 ? 4.390 -18.221 -0.406 1.00 96.38 141 ASP A O 1
ATOM 1115 N N . GLU A 1 142 ? 5.443 -20.157 -0.851 1.00 95.31 142 GLU A N 1
ATOM 1116 C CA . GLU A 1 142 ? 6.135 -19.691 -2.056 1.00 95.31 142 GLU A CA 1
ATOM 1117 C C . GLU A 1 142 ? 5.171 -19.368 -3.205 1.00 95.31 142 GLU A C 1
ATOM 1119 O O . GLU A 1 142 ? 5.414 -18.425 -3.957 1.00 95.31 142 GLU A O 1
ATOM 1124 N N . GLU A 1 143 ? 4.055 -20.088 -3.339 1.00 96.88 143 GLU A N 1
ATOM 1125 C CA . GLU A 1 143 ? 3.083 -19.839 -4.408 1.00 96.88 143 GLU A CA 1
ATOM 1126 C C . GLU A 1 143 ? 2.429 -18.466 -4.228 1.00 96.88 143 GLU A C 1
ATOM 1128 O O . GLU A 1 143 ? 2.367 -17.667 -5.167 1.00 96.88 143 GLU A O 1
ATOM 1133 N N . ARG A 1 144 ? 2.024 -18.136 -2.997 1.00 96.88 144 ARG A N 1
ATOM 1134 C CA . ARG A 1 144 ? 1.486 -16.814 -2.659 1.00 96.88 144 ARG A CA 1
ATOM 1135 C C . ARG A 1 144 ? 2.519 -15.707 -2.849 1.00 96.88 144 ARG A C 1
ATOM 1137 O O . ARG A 1 144 ? 2.157 -14.616 -3.296 1.00 96.88 144 ARG A O 1
ATOM 1144 N N . PHE A 1 145 ? 3.788 -15.970 -2.530 1.00 97.75 145 PHE A N 1
ATOM 1145 C CA . PHE A 1 145 ? 4.881 -15.040 -2.811 1.00 97.75 145 PHE A CA 1
ATOM 1146 C C . PHE A 1 145 ? 5.018 -14.782 -4.318 1.00 97.75 145 PHE A C 1
ATOM 1148 O O . PHE A 1 145 ? 4.985 -13.629 -4.749 1.00 97.75 145 PHE A O 1
ATOM 1155 N N . LEU A 1 146 ? 5.112 -15.836 -5.131 1.00 97.62 146 LEU A N 1
ATOM 1156 C CA . LEU A 1 146 ? 5.271 -15.731 -6.583 1.00 97.62 146 LEU A CA 1
ATOM 1157 C C . LEU A 1 146 ? 4.064 -15.062 -7.245 1.00 97.62 146 LEU A C 1
ATOM 1159 O O . LEU A 1 146 ? 4.240 -14.212 -8.116 1.00 97.62 146 LEU A O 1
ATOM 1163 N N . ALA A 1 147 ? 2.846 -15.368 -6.792 1.00 97.81 147 ALA A N 1
ATOM 1164 C CA . ALA A 1 147 ? 1.632 -14.707 -7.262 1.00 97.81 147 ALA A CA 1
ATOM 1165 C C . ALA A 1 147 ? 1.662 -13.195 -6.985 1.00 97.81 147 ALA A C 1
ATOM 1167 O O . ALA A 1 147 ? 1.303 -12.401 -7.853 1.00 97.81 147 ALA A O 1
ATOM 1168 N N . PHE A 1 148 ? 2.138 -12.786 -5.803 1.00 98.19 148 PHE A N 1
ATOM 1169 C CA . PHE A 1 148 ? 2.341 -11.375 -5.478 1.00 98.19 148 PHE A CA 1
ATOM 1170 C C . PHE A 1 148 ? 3.438 -10.733 -6.345 1.00 98.19 148 PHE A C 1
ATOM 1172 O O . PHE A 1 148 ? 3.277 -9.599 -6.781 1.00 98.19 148 PHE A O 1
ATOM 1179 N N . MET A 1 149 ? 4.534 -11.441 -6.626 1.00 97.94 149 MET A N 1
ATOM 1180 C CA . MET A 1 149 ? 5.660 -10.918 -7.414 1.00 97.94 149 MET A CA 1
ATOM 1181 C C . MET A 1 149 ? 5.418 -10.920 -8.931 1.00 97.94 149 MET A C 1
ATOM 1183 O O . MET A 1 149 ? 6.144 -10.244 -9.662 1.00 97.94 149 MET A O 1
ATOM 1187 N N . MET A 1 150 ? 4.394 -11.628 -9.418 1.00 97.38 150 MET A N 1
ATOM 1188 C CA . MET A 1 150 ? 4.100 -11.802 -10.845 1.00 97.38 150 MET A CA 1
ATOM 1189 C C . MET A 1 150 ? 4.088 -10.488 -11.653 1.00 97.38 150 MET A C 1
ATOM 1191 O O . MET A 1 150 ? 4.696 -10.462 -12.728 1.00 97.38 150 MET A O 1
ATOM 1195 N N . PRO A 1 151 ? 3.490 -9.371 -11.182 1.00 95.94 151 PRO A N 1
ATOM 1196 C CA . PRO A 1 151 ? 3.516 -8.124 -11.944 1.00 95.94 151 PRO A CA 1
ATOM 1197 C C . PRO A 1 151 ? 4.921 -7.524 -12.090 1.00 95.94 151 PRO A C 1
ATOM 1199 O O . PRO A 1 151 ? 5.216 -6.887 -13.103 1.00 95.94 151 PRO A O 1
ATOM 1202 N N . LEU A 1 152 ? 5.801 -7.732 -11.103 1.00 95.38 152 LEU A N 1
ATOM 1203 C CA . LEU A 1 152 ? 7.197 -7.294 -11.163 1.00 95.38 152 LEU A CA 1
ATOM 1204 C C . LEU A 1 152 ? 7.989 -8.182 -12.123 1.00 95.38 152 LEU A C 1
ATOM 1206 O O . LEU A 1 152 ? 8.759 -7.654 -12.921 1.00 95.38 152 LEU A O 1
ATOM 1210 N N . THR A 1 153 ? 7.763 -9.500 -12.096 1.00 95.38 153 THR A N 1
ATOM 1211 C CA . THR A 1 153 ? 8.367 -10.441 -13.052 1.00 95.38 153 THR A CA 1
ATOM 1212 C C . THR A 1 153 ? 8.014 -10.054 -14.484 1.00 95.38 153 THR A C 1
ATOM 1214 O O . THR A 1 153 ? 8.914 -9.859 -15.296 1.00 95.38 153 THR A O 1
ATOM 1217 N N . ALA A 1 154 ? 6.732 -9.822 -14.777 1.00 93.56 154 ALA A N 1
ATOM 1218 C CA . ALA A 1 154 ? 6.285 -9.407 -16.107 1.00 93.56 154 ALA A CA 1
ATOM 1219 C C . ALA A 1 154 ? 6.933 -8.084 -16.561 1.00 93.56 154 ALA A C 1
ATOM 1221 O O . ALA A 1 154 ? 7.298 -7.919 -17.726 1.00 93.56 154 ALA A O 1
ATOM 1222 N N . ALA A 1 155 ? 7.117 -7.134 -15.641 1.00 90.06 155 ALA A N 1
ATOM 1223 C CA . ALA A 1 155 ? 7.793 -5.878 -15.938 1.00 90.06 155 ALA A CA 1
ATOM 1224 C C . ALA A 1 155 ? 9.301 -6.061 -16.205 1.00 90.06 155 ALA A C 1
ATOM 1226 O O . ALA A 1 155 ? 9.828 -5.422 -17.117 1.00 90.06 155 ALA A O 1
ATOM 1227 N N . PHE A 1 156 ? 9.990 -6.951 -15.482 1.00 88.88 156 PHE A N 1
ATOM 1228 C CA . PHE A 1 156 ? 11.377 -7.328 -15.784 1.00 88.88 156 PHE A CA 1
ATOM 1229 C C . PHE A 1 156 ? 11.499 -8.034 -17.138 1.00 88.88 156 PHE A C 1
ATOM 1231 O O . PHE A 1 156 ? 12.334 -7.652 -17.959 1.00 88.88 156 PHE A O 1
ATOM 1238 N N . GLU A 1 157 ? 10.636 -9.007 -17.417 1.00 89.75 157 GLU A N 1
ATOM 1239 C CA . GLU A 1 157 ? 10.604 -9.719 -18.697 1.00 89.75 157 GLU A CA 1
ATOM 1240 C C . GLU A 1 157 ? 10.336 -8.771 -19.864 1.00 89.75 157 GLU A C 1
ATOM 1242 O O . GLU A 1 157 ? 10.986 -8.883 -20.900 1.00 89.75 157 GLU A O 1
ATOM 1247 N N . SER A 1 158 ? 9.447 -7.788 -19.694 1.00 85.88 158 SER A N 1
ATOM 1248 C CA . SER A 1 158 ? 9.205 -6.748 -20.698 1.00 85.88 158 SER A CA 1
ATOM 1249 C C . SER A 1 158 ? 10.448 -5.896 -20.969 1.00 85.88 158 SER A C 1
ATOM 1251 O O . SER A 1 158 ? 10.635 -5.444 -22.101 1.00 85.88 158 SER A O 1
ATOM 1253 N N . ILE A 1 159 ? 11.302 -5.659 -19.967 1.00 81.75 159 ILE A N 1
ATOM 1254 C CA . ILE A 1 159 ? 12.565 -4.929 -20.150 1.00 81.75 159 ILE A CA 1
ATOM 1255 C C . ILE A 1 159 ? 13.582 -5.778 -20.920 1.00 81.75 159 ILE A C 1
ATOM 1257 O O . ILE A 1 159 ? 14.303 -5.272 -21.781 1.00 81.75 159 ILE A O 1
ATOM 1261 N N . ILE A 1 160 ? 13.640 -7.074 -20.622 1.00 80.81 160 ILE A N 1
ATOM 1262 C CA . ILE A 1 160 ? 14.559 -8.011 -21.274 1.00 80.81 160 ILE A CA 1
ATOM 1263 C C . ILE A 1 160 ? 14.138 -8.245 -22.732 1.00 80.81 160 ILE A C 1
ATOM 1265 O O . ILE A 1 160 ? 14.961 -8.133 -23.642 1.00 80.81 160 ILE A O 1
ATOM 1269 N N . SER A 1 161 ? 12.856 -8.530 -22.969 1.00 79.88 161 SER A N 1
ATOM 1270 C CA . SER A 1 161 ? 12.305 -8.888 -24.283 1.00 79.88 161 SER A CA 1
ATOM 1271 C C . SER A 1 161 ? 12.308 -7.726 -25.273 1.00 79.88 161 SER A C 1
ATOM 1273 O O . SER A 1 161 ? 12.493 -7.934 -26.470 1.00 79.88 161 SER A O 1
ATOM 1275 N N . SER A 1 162 ? 12.199 -6.491 -24.780 1.00 71.94 162 SER A N 1
ATOM 1276 C CA . SER A 1 162 ? 12.389 -5.284 -25.589 1.00 71.94 162 SER A CA 1
ATOM 1277 C C . SER A 1 162 ? 13.843 -5.086 -26.045 1.00 71.94 162 SER A C 1
ATOM 1279 O O . SER A 1 162 ? 14.132 -4.141 -26.770 1.00 71.94 162 SER A O 1
ATOM 1281 N N . GLY A 1 163 ? 14.784 -5.960 -25.667 1.00 63.38 163 GLY A N 1
ATOM 1282 C CA . GLY A 1 163 ? 16.187 -5.856 -26.072 1.00 63.38 163 GLY A CA 1
ATOM 1283 C C . GLY A 1 163 ? 16.904 -4.663 -25.441 1.00 63.38 163 GLY A C 1
ATOM 1284 O O . GLY A 1 163 ? 18.022 -4.344 -25.847 1.00 63.38 163 GLY A O 1
ATOM 1285 N N . MET A 1 164 ? 16.291 -4.025 -24.433 1.00 61.50 164 MET A N 1
ATOM 1286 C CA . MET A 1 164 ? 16.838 -2.841 -23.771 1.00 61.50 164 MET A CA 1
ATOM 1287 C C . MET A 1 164 ? 18.156 -3.141 -23.070 1.00 61.50 164 MET A C 1
ATOM 1289 O O . MET A 1 164 ? 18.971 -2.247 -22.970 1.00 61.50 164 MET A O 1
ATOM 1293 N N . LEU A 1 165 ? 18.419 -4.381 -22.651 1.00 61.03 165 LEU A N 1
ATOM 1294 C CA . LEU A 1 165 ? 19.691 -4.767 -22.025 1.00 61.03 165 LEU A CA 1
ATOM 1295 C C . LEU A 1 165 ? 20.736 -5.313 -23.017 1.00 61.03 165 LEU A C 1
ATOM 1297 O O . LEU A 1 165 ? 21.910 -5.395 -22.670 1.00 61.03 165 LEU A O 1
ATOM 1301 N N . ASN A 1 166 ? 20.338 -5.655 -24.249 1.00 58.06 166 ASN A N 1
ATOM 1302 C CA . ASN A 1 166 ? 21.178 -6.410 -25.190 1.00 58.06 166 ASN A CA 1
ATOM 1303 C C . ASN A 1 166 ? 21.956 -5.538 -26.190 1.00 58.06 166 ASN A C 1
ATOM 1305 O O . ASN A 1 166 ? 22.813 -6.059 -26.896 1.00 58.06 166 ASN A O 1
ATOM 1309 N N . ASN A 1 167 ? 21.698 -4.228 -26.254 1.00 54.38 167 ASN A N 1
ATOM 1310 C CA . ASN A 1 167 ? 22.473 -3.298 -27.080 1.00 54.38 167 ASN A CA 1
ATOM 1311 C C . ASN A 1 167 ? 22.719 -1.981 -26.334 1.00 54.38 167 ASN A C 1
ATOM 1313 O O . ASN A 1 167 ? 21.912 -1.056 -26.417 1.00 54.38 167 ASN A O 1
ATOM 1317 N N . ALA A 1 168 ? 23.871 -1.871 -25.665 1.00 54.12 168 ALA A N 1
ATOM 1318 C CA . ALA A 1 168 ? 24.331 -0.630 -25.028 1.00 54.12 168 ALA A CA 1
ATOM 1319 C C . ALA A 1 168 ? 24.523 0.537 -26.026 1.00 54.12 168 ALA A C 1
ATOM 1321 O O . ALA A 1 168 ? 24.544 1.695 -25.619 1.00 54.12 168 ALA A O 1
ATOM 1322 N N . GLU A 1 169 ? 24.624 0.237 -27.327 1.00 52.81 169 GLU A N 1
ATOM 1323 C CA . GLU A 1 169 ? 24.762 1.211 -28.421 1.00 52.81 169 GLU A CA 1
ATOM 1324 C C . GLU A 1 169 ? 23.447 1.470 -29.185 1.00 52.81 169 GLU A C 1
ATOM 1326 O O . GLU A 1 169 ? 23.407 2.302 -30.092 1.00 52.81 169 GLU A O 1
ATOM 1331 N N . SER A 1 170 ? 22.348 0.788 -28.832 1.00 52.88 170 SER A N 1
ATOM 1332 C CA . SER A 1 170 ? 21.042 1.042 -29.451 1.00 52.88 170 SER A CA 1
ATOM 1333 C C . SER A 1 170 ? 20.373 2.260 -28.801 1.00 52.88 170 SER A C 1
ATOM 1335 O O . SER A 1 170 ? 20.307 2.331 -27.569 1.00 52.88 170 SER A O 1
ATOM 1337 N N . PRO A 1 171 ? 19.783 3.190 -29.579 1.00 54.72 171 PRO A N 1
ATOM 1338 C CA . PRO A 1 171 ? 19.058 4.350 -29.050 1.00 54.72 171 PRO A CA 1
ATOM 1339 C C . PRO A 1 171 ? 17.859 3.991 -28.144 1.00 54.72 171 PRO A C 1
ATOM 1341 O O . PRO A 1 171 ? 17.258 4.882 -27.553 1.00 54.72 171 PRO A O 1
ATOM 1344 N N . MET A 1 172 ? 17.516 2.708 -27.970 1.00 47.12 172 MET A N 1
ATOM 1345 C CA . MET A 1 172 ? 16.480 2.248 -27.035 1.00 47.12 172 MET A CA 1
ATOM 1346 C C . MET A 1 172 ? 16.865 2.306 -25.548 1.00 47.12 172 MET A C 1
ATOM 1348 O O . MET A 1 172 ? 15.978 2.577 -24.737 1.00 47.12 172 MET A O 1
ATOM 1352 N N . PHE A 1 173 ? 18.145 2.151 -25.168 1.00 49.56 173 PHE A N 1
ATOM 1353 C CA . PHE A 1 173 ? 18.584 2.431 -23.779 1.00 49.56 173 PHE A CA 1
ATOM 1354 C C . PHE A 1 173 ? 18.435 3.929 -23.446 1.00 49.56 173 PHE A C 1
ATOM 1356 O O . PHE A 1 173 ? 18.337 4.331 -22.286 1.00 49.56 173 PHE A O 1
ATOM 1363 N N . ALA A 1 174 ? 18.384 4.769 -24.485 1.00 53.59 174 ALA A N 1
ATOM 1364 C CA . ALA A 1 174 ? 18.128 6.195 -24.375 1.00 53.59 174 ALA A CA 1
ATOM 1365 C C . ALA A 1 174 ? 16.633 6.551 -24.312 1.00 53.59 174 ALA A C 1
ATOM 1367 O O . ALA A 1 174 ? 16.332 7.725 -24.093 1.00 53.59 174 ALA A O 1
ATOM 1368 N N . SER A 1 175 ? 15.707 5.589 -24.449 1.00 68.88 175 SER A N 1
ATOM 1369 C CA . SER A 1 175 ? 14.281 5.883 -24.273 1.00 68.88 175 SER A CA 1
ATOM 1370 C C . SER A 1 175 ? 13.997 6.205 -22.803 1.00 68.88 175 SER A C 1
ATOM 1372 O O . SER A 1 175 ? 14.396 5.483 -21.883 1.00 68.88 175 SER A O 1
ATOM 1374 N N . GLU A 1 176 ? 13.355 7.343 -22.562 1.00 76.44 176 GLU A N 1
ATOM 1375 C CA . GLU A 1 176 ? 13.005 7.792 -21.211 1.00 76.44 176 GLU A CA 1
ATOM 1376 C C . GLU A 1 176 ? 12.036 6.817 -20.530 1.00 76.44 176 GLU A C 1
ATOM 1378 O O . GLU A 1 176 ? 12.014 6.688 -19.305 1.00 76.44 176 GLU A O 1
ATOM 1383 N N . GLU A 1 177 ? 11.287 6.071 -21.333 1.00 77.44 177 GLU A N 1
ATOM 1384 C CA . GLU A 1 177 ? 10.420 4.982 -20.926 1.00 77.44 177 GLU A CA 1
ATOM 1385 C C . GLU A 1 177 ? 11.228 3.856 -20.271 1.00 77.44 177 GLU A C 1
ATOM 1387 O O . GLU A 1 177 ? 10.972 3.522 -19.117 1.00 77.44 177 GLU A O 1
ATOM 1392 N N . ALA A 1 178 ? 12.269 3.338 -20.928 1.00 77.38 178 ALA A N 1
ATOM 1393 C CA . ALA A 1 178 ? 13.121 2.283 -20.371 1.00 77.38 178 ALA A CA 1
ATOM 1394 C C . ALA A 1 178 ? 13.662 2.645 -18.983 1.00 77.38 178 ALA A C 1
ATOM 1396 O O . ALA A 1 178 ? 13.567 1.874 -18.021 1.00 77.38 178 ALA A O 1
ATOM 1397 N N . LYS A 1 179 ? 14.202 3.864 -18.874 1.00 81.25 179 LYS A N 1
ATOM 1398 C CA . LYS A 1 179 ? 14.791 4.379 -17.635 1.00 81.25 179 LYS A CA 1
ATOM 1399 C C . LYS A 1 179 ? 13.746 4.474 -16.535 1.00 81.25 179 LYS A C 1
ATOM 1401 O O . LYS A 1 179 ? 13.992 4.032 -15.415 1.00 81.25 179 LYS A O 1
ATOM 1406 N N . LYS A 1 180 ? 12.571 5.027 -16.836 1.00 84.12 180 LYS A N 1
ATOM 1407 C CA . LYS A 1 180 ? 11.490 5.166 -15.858 1.00 84.12 180 LYS A CA 1
ATOM 1408 C C . LYS A 1 180 ? 10.976 3.814 -15.369 1.00 84.12 180 LYS A C 1
ATOM 1410 O O . LYS A 1 180 ? 10.737 3.684 -14.169 1.00 84.12 180 LYS A O 1
ATOM 1415 N N . THR A 1 181 ? 10.853 2.813 -16.242 1.00 85.38 181 THR A N 1
ATOM 1416 C CA . THR A 1 181 ? 10.427 1.464 -15.841 1.00 85.38 181 THR A CA 1
ATOM 1417 C C . THR A 1 181 ? 11.461 0.836 -14.912 1.00 85.38 181 THR A C 1
ATOM 1419 O O . THR A 1 181 ? 11.099 0.359 -13.838 1.00 85.38 181 THR A O 1
ATOM 1422 N N . LEU A 1 182 ? 12.751 0.918 -15.259 1.00 86.94 182 LEU A N 1
ATOM 1423 C CA . LEU A 1 182 ? 13.835 0.377 -14.437 1.00 86.94 182 LEU A CA 1
ATOM 1424 C C . LEU A 1 182 ? 13.929 1.066 -13.067 1.00 86.94 182 LEU A C 1
ATOM 1426 O O . LEU A 1 182 ? 14.029 0.395 -12.040 1.00 86.94 182 LEU A O 1
ATOM 1430 N N . ILE A 1 183 ? 13.855 2.402 -13.026 1.00 88.56 183 ILE A N 1
ATOM 1431 C CA . ILE A 1 183 ? 13.847 3.149 -11.758 1.00 88.56 183 ILE A CA 1
ATOM 1432 C C . ILE A 1 183 ? 12.601 2.779 -10.943 1.00 88.56 183 ILE A C 1
ATOM 1434 O O . ILE A 1 183 ? 12.703 2.599 -9.729 1.00 88.56 183 ILE A O 1
ATOM 1438 N N . GLY A 1 184 ? 11.443 2.638 -11.591 1.00 91.00 184 GLY A N 1
ATOM 1439 C CA . GLY A 1 184 ? 10.205 2.184 -10.964 1.00 91.00 184 GLY A CA 1
ATOM 1440 C C . GLY A 1 184 ? 10.367 0.825 -10.282 1.00 91.00 184 GLY A C 1
ATOM 1441 O O . GLY A 1 184 ? 10.111 0.719 -9.086 1.00 91.00 184 GLY A O 1
ATOM 1442 N N . LEU A 1 185 ? 10.889 -0.173 -10.996 1.00 91.75 185 LEU A N 1
ATOM 1443 C CA . LEU A 1 185 ? 11.148 -1.508 -10.448 1.00 91.75 185 LEU A CA 1
ATOM 1444 C C . LEU A 1 185 ? 12.144 -1.484 -9.292 1.00 91.75 185 LEU A C 1
ATOM 1446 O O . LEU A 1 185 ? 11.888 -2.066 -8.241 1.00 91.75 185 LEU A O 1
ATOM 1450 N N . ALA A 1 186 ? 13.245 -0.745 -9.429 1.00 93.12 186 ALA A N 1
ATOM 1451 C CA . ALA A 1 186 ? 14.214 -0.598 -8.347 1.00 93.12 186 ALA A CA 1
ATOM 1452 C C . ALA A 1 186 ? 13.581 0.028 -7.088 1.00 93.12 186 ALA A C 1
ATOM 1454 O O . ALA A 1 186 ? 13.947 -0.305 -5.958 1.00 93.12 186 ALA A O 1
ATOM 1455 N N . ARG A 1 187 ? 12.610 0.936 -7.254 1.00 94.38 187 ARG A N 1
ATOM 1456 C CA . ARG A 1 187 ? 11.868 1.556 -6.145 1.00 94.38 187 ARG A CA 1
ATOM 1457 C C . ARG A 1 187 ? 10.882 0.599 -5.495 1.00 94.38 187 ARG A C 1
ATOM 1459 O O . ARG A 1 187 ? 10.759 0.654 -4.268 1.00 94.38 187 ARG A O 1
ATOM 1466 N N . ASP A 1 188 ? 10.226 -0.240 -6.286 1.00 95.50 188 ASP A N 1
ATOM 1467 C CA . ASP A 1 188 ? 9.310 -1.278 -5.814 1.00 95.50 188 ASP A CA 1
ATOM 1468 C C . ASP A 1 188 ? 10.078 -2.309 -4.980 1.00 95.50 188 ASP A C 1
ATOM 1470 O O . ASP A 1 188 ? 9.775 -2.505 -3.800 1.00 95.50 188 ASP A O 1
ATOM 1474 N N . LEU A 1 189 ? 11.169 -2.850 -5.538 1.00 95.94 189 LEU A N 1
ATOM 1475 C CA . LEU A 1 189 ? 12.058 -3.799 -4.862 1.00 95.94 189 LEU A CA 1
ATOM 1476 C C . LEU A 1 189 ? 12.658 -3.227 -3.584 1.00 95.94 189 LEU A C 1
ATOM 1478 O O . LEU A 1 189 ? 12.687 -3.904 -2.561 1.00 95.94 189 LEU A O 1
ATOM 1482 N N . ARG A 1 190 ? 13.077 -1.956 -3.592 1.00 95.31 190 ARG A N 1
ATOM 1483 C CA . ARG A 1 190 ? 13.546 -1.286 -2.371 1.00 95.31 190 ARG A CA 1
ATOM 1484 C C . ARG A 1 190 ? 12.480 -1.285 -1.272 1.00 95.31 190 ARG A C 1
ATOM 1486 O O . ARG A 1 190 ? 12.824 -1.423 -0.100 1.00 95.31 190 ARG A O 1
ATOM 1493 N N . GLY A 1 191 ? 11.213 -1.077 -1.630 1.00 96.69 191 GLY A N 1
ATOM 1494 C CA . GLY A 1 191 ? 10.102 -1.132 -0.681 1.00 96.69 191 GLY A CA 1
ATOM 1495 C C . GLY A 1 191 ? 9.928 -2.532 -0.095 1.00 96.69 191 GLY A C 1
ATOM 1496 O O . GLY A 1 191 ? 9.864 -2.678 1.125 1.00 96.69 191 GLY A O 1
ATOM 1497 N N . LEU A 1 192 ? 9.926 -3.555 -0.952 1.00 97.50 192 LEU A N 1
ATOM 1498 C CA . LEU A 1 192 ? 9.799 -4.957 -0.541 1.00 97.50 192 LEU A CA 1
ATOM 1499 C C . LEU A 1 192 ? 10.963 -5.419 0.332 1.00 97.50 192 LEU A C 1
ATOM 1501 O O . LEU A 1 192 ? 10.732 -5.937 1.420 1.00 97.50 192 LEU A O 1
ATOM 1505 N N . ALA A 1 193 ? 12.200 -5.141 -0.077 1.00 96.12 193 ALA A N 1
ATOM 1506 C CA . ALA A 1 193 ? 13.396 -5.466 0.695 1.00 96.12 193 ALA A CA 1
ATOM 1507 C C . ALA A 1 193 ? 13.397 -4.799 2.080 1.00 96.12 193 ALA A C 1
ATOM 1509 O O . ALA A 1 193 ? 13.877 -5.379 3.046 1.00 96.12 193 ALA A O 1
ATOM 1510 N N . PHE A 1 194 ? 12.831 -3.591 2.204 1.00 95.38 194 PHE A N 1
ATOM 1511 C CA . PHE A 1 194 ? 12.659 -2.943 3.506 1.00 95.38 194 PHE A CA 1
ATOM 1512 C C . PHE A 1 194 ? 11.617 -3.652 4.387 1.00 95.38 194 PHE A C 1
ATOM 1514 O O . PHE A 1 194 ? 11.745 -3.657 5.611 1.00 95.38 194 PHE A O 1
ATOM 1521 N N . ALA A 1 195 ? 10.565 -4.215 3.789 1.00 96.06 195 ALA A N 1
ATOM 1522 C CA . ALA A 1 195 ? 9.505 -4.902 4.519 1.00 96.06 195 ALA A CA 1
ATOM 1523 C C . ALA A 1 195 ? 9.898 -6.324 4.940 1.00 96.06 195 ALA A C 1
ATOM 1525 O O . ALA A 1 195 ? 9.638 -6.705 6.080 1.00 96.06 195 ALA A O 1
ATOM 1526 N N . PHE A 1 196 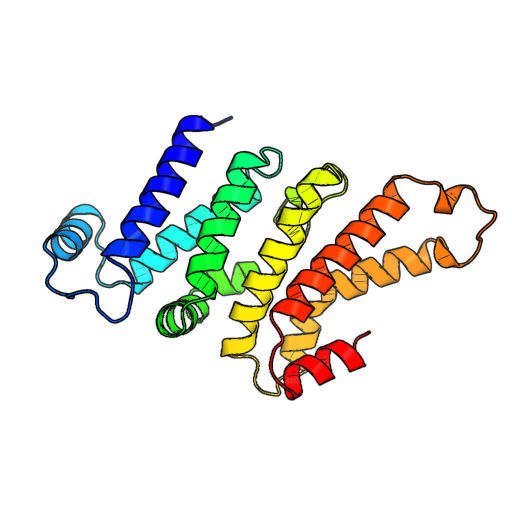? 10.525 -7.085 4.039 1.00 95.19 196 PHE A N 1
ATOM 1527 C CA . PHE A 1 196 ? 10.888 -8.491 4.211 1.00 95.19 196 PHE A CA 1
ATOM 1528 C C . PHE A 1 196 ? 12.026 -8.665 5.202 1.00 95.19 196 PHE A C 1
ATOM 1530 O O . PHE A 1 196 ? 13.170 -8.826 4.822 1.00 95.19 196 PHE A O 1
ATOM 1537 N N . ASN A 1 197 ? 11.706 -8.650 6.492 1.00 90.00 197 ASN A N 1
ATOM 1538 C CA . ASN A 1 197 ? 12.690 -8.632 7.572 1.00 90.00 197 ASN A CA 1
ATOM 1539 C C . ASN A 1 197 ? 12.939 -9.998 8.244 1.00 90.00 197 ASN A C 1
ATOM 1541 O O . ASN A 1 197 ? 13.645 -10.058 9.251 1.00 90.00 197 ASN A O 1
ATOM 1545 N N . THR A 1 198 ? 12.386 -11.089 7.706 1.00 91.69 198 THR A N 1
ATOM 1546 C CA . THR A 1 198 ? 12.600 -12.456 8.214 1.00 91.69 198 THR A CA 1
ATOM 1547 C C . THR A 1 198 ? 13.525 -13.247 7.300 1.00 91.69 198 THR A C 1
ATOM 1549 O O . THR A 1 198 ? 13.580 -12.977 6.102 1.00 91.69 198 THR A O 1
ATOM 1552 N N . LYS A 1 199 ? 14.217 -14.261 7.842 1.00 92.94 199 LYS A N 1
ATOM 1553 C CA . LYS A 1 199 ? 15.097 -15.136 7.050 1.00 92.94 199 LYS A CA 1
ATOM 1554 C C . LYS A 1 199 ? 14.368 -15.713 5.831 1.00 92.94 199 LYS A C 1
ATOM 1556 O O . LYS A 1 199 ? 14.879 -15.590 4.728 1.00 92.94 199 LYS A O 1
ATOM 1561 N N . THR A 1 200 ? 13.181 -16.283 6.032 1.00 93.75 200 THR A N 1
ATOM 1562 C CA . THR A 1 200 ? 12.388 -16.916 4.968 1.00 93.75 200 THR A CA 1
ATOM 1563 C C . THR A 1 200 ? 12.062 -15.935 3.848 1.00 93.75 200 THR A C 1
ATOM 1565 O O . THR A 1 200 ? 12.383 -16.191 2.695 1.00 93.75 200 THR A O 1
ATOM 1568 N N . THR A 1 201 ? 11.514 -14.765 4.179 1.00 93.00 201 THR A N 1
ATOM 1569 C CA . THR A 1 201 ? 11.106 -13.784 3.162 1.00 93.00 201 THR A CA 1
ATOM 1570 C C . THR A 1 201 ? 12.289 -13.099 2.482 1.00 93.00 201 THR A C 1
ATOM 1572 O O . THR A 1 201 ? 12.183 -12.706 1.325 1.00 93.00 201 THR A O 1
ATOM 1575 N N . TYR A 1 202 ? 13.424 -12.961 3.178 1.00 92.50 202 TYR A N 1
ATOM 1576 C CA . TYR A 1 202 ? 14.672 -12.531 2.547 1.00 92.50 202 TYR A CA 1
ATOM 1577 C C . TYR A 1 202 ? 15.176 -13.565 1.540 1.00 92.50 202 TYR A C 1
ATOM 1579 O O . TYR A 1 202 ? 15.595 -13.169 0.459 1.00 92.50 202 TYR A O 1
ATOM 1587 N N . MET A 1 203 ? 15.130 -14.861 1.878 1.00 94.81 203 MET A N 1
ATOM 1588 C CA . MET A 1 203 ? 15.537 -15.930 0.961 1.00 94.81 203 MET A CA 1
ATOM 1589 C C . MET A 1 203 ? 14.613 -15.998 -0.256 1.00 94.81 203 MET A C 1
ATOM 1591 O O . MET A 1 203 ? 15.116 -15.915 -1.364 1.00 94.81 203 MET A O 1
ATOM 1595 N N . MET A 1 204 ? 13.288 -15.981 -0.068 1.00 96.56 204 MET A N 1
ATOM 1596 C CA . MET A 1 204 ? 12.323 -15.931 -1.180 1.00 96.56 204 MET A CA 1
ATOM 1597 C C . MET A 1 204 ? 12.578 -14.752 -2.132 1.00 96.56 204 MET A C 1
ATOM 1599 O O . MET A 1 204 ? 12.559 -14.919 -3.347 1.00 96.56 204 MET A O 1
ATOM 1603 N N . LEU A 1 205 ? 12.838 -13.552 -1.593 1.00 95.50 205 LEU A N 1
ATOM 1604 C CA . LEU A 1 205 ? 13.156 -12.386 -2.422 1.00 95.50 205 LEU A CA 1
ATOM 1605 C C . LEU A 1 205 ? 14.499 -12.528 -3.136 1.00 95.50 205 LEU A C 1
ATOM 1607 O O . LEU A 1 205 ? 14.616 -12.087 -4.273 1.00 95.50 205 LEU A O 1
ATOM 1611 N N . PHE A 1 206 ? 15.506 -13.097 -2.475 1.00 93.81 206 PHE A N 1
ATOM 1612 C CA . PHE A 1 206 ? 16.819 -13.306 -3.073 1.00 93.81 206 PHE A CA 1
ATOM 1613 C C . PHE A 1 206 ? 16.786 -14.365 -4.176 1.00 93.81 206 PHE A C 1
ATOM 1615 O O . PHE A 1 206 ? 17.358 -14.126 -5.226 1.00 93.81 206 PHE A O 1
ATOM 1622 N N . ASP A 1 207 ? 16.081 -15.476 -3.966 1.00 95.12 207 ASP A N 1
ATOM 1623 C CA . ASP A 1 207 ? 15.943 -16.556 -4.949 1.00 95.12 207 ASP A CA 1
ATOM 1624 C C . ASP A 1 207 ? 15.122 -16.124 -6.176 1.00 95.12 207 ASP A C 1
ATOM 1626 O O . ASP A 1 207 ? 15.279 -16.678 -7.262 1.00 95.12 207 ASP A O 1
ATOM 1630 N N . TRP A 1 208 ? 14.248 -15.126 -6.013 1.00 95.50 208 TRP A N 1
ATOM 1631 C CA . TRP A 1 208 ? 13.497 -14.520 -7.111 1.00 95.50 208 TRP A CA 1
ATOM 1632 C C . TRP A 1 208 ? 14.317 -13.530 -7.960 1.00 95.50 208 TRP A C 1
ATOM 1634 O O . TRP A 1 208 ? 13.981 -13.339 -9.129 1.00 95.50 208 TRP A O 1
ATOM 1644 N N . MET A 1 209 ? 15.338 -12.875 -7.386 1.00 89.81 209 MET A N 1
ATOM 1645 C CA . MET A 1 209 ? 16.193 -11.887 -8.075 1.00 89.81 209 MET A CA 1
ATOM 1646 C C . MET A 1 209 ? 17.273 -12.549 -8.932 1.00 89.81 209 MET A C 1
ATOM 1648 O O . MET A 1 209 ? 17.519 -12.011 -10.036 1.00 89.81 209 MET A O 1
#

pLDDT: mean 87.89, std 12.5, range [47.12, 98.5]

Sequence (209 aa):
GGCEKLELAMMSFFEAFRKIYVGEQVVKNSKVYRRLSEVFGFSDESQLLSVIIRKIITNLKFWGSSEPIISKTLGLLSELSGGYSCVRKLVKLEEVHVMLTHHTAEHFPFLGMGANTVEMRCRSMLYAALGRLLMVELGEDEERFLAFMMPLTAAFESIISSGMLNNAESPMFASEEAKKTLIGLARDLRGLAFAFNTKTTYMMLFDWM

Radius of gyration: 18.85 Å; chains: 1; bounding box: 50×41×55 Å

Organism: NCBI:txid348720